Protein AF-A0A1I3GXE9-F1 (afdb_monomer_lite)

Foldseek 3Di:
DQVLLVVLLVCCVPFPLNVVQQVVLLVVLCVCVVVVNLVCQLVSLLSSLLSSLLQLLQVCLQAVVVVVVQVPDPPSVVVNLVSQLNNSLVVSVVVSVVSNVVSCVVVVPCVCVLVCVLQSVQLSNQSSPNSSVSNVVPHDHDDHRVPDDPDNVPDPDDPVSSVVSSVRSVVSSLVSLLVSLVVCLCCLQPVQAVVVVVCVVVVVDDPDPHPLSPDDPVCSVVRNVVSNVVSVVSVCSNVVVVVVVVVVVVVVVPPDPPDD

Structure (mmCIF, N/CA/C/O backbone):
data_AF-A0A1I3GXE9-F1
#
_entry.id   AF-A0A1I3GXE9-F1
#
loop_
_atom_site.group_PDB
_atom_site.id
_atom_site.type_symbol
_atom_site.label_atom_id
_atom_site.label_alt_id
_atom_site.label_comp_id
_atom_site.label_asym_id
_atom_site.label_entity_id
_atom_site.label_seq_id
_atom_site.pdbx_PDB_ins_code
_atom_site.Cartn_x
_atom_site.Cartn_y
_atom_site.Cartn_z
_atom_site.occupancy
_atom_site.B_iso_or_equiv
_atom_site.auth_seq_id
_atom_site.auth_comp_id
_atom_site.auth_asym_id
_atom_site.auth_atom_id
_atom_site.pdbx_PDB_model_num
ATOM 1 N N . MET A 1 1 ? 24.319 -6.691 -8.236 1.00 69.19 1 MET A N 1
ATOM 2 C CA . MET A 1 1 ? 23.029 -6.080 -7.822 1.00 69.19 1 MET A CA 1
ATOM 3 C C . MET A 1 1 ? 23.197 -4.599 -7.493 1.00 69.19 1 MET A C 1
ATOM 5 O O . MET A 1 1 ? 22.517 -3.789 -8.103 1.00 69.19 1 MET A O 1
ATOM 9 N N . THR A 1 2 ? 24.129 -4.227 -6.609 1.00 78.25 2 THR A N 1
ATOM 10 C CA . THR A 1 2 ? 24.399 -2.827 -6.206 1.00 78.25 2 THR A CA 1
ATOM 11 C C . THR A 1 2 ? 24.747 -1.897 -7.371 1.00 78.25 2 THR A C 1
ATOM 13 O O . THR A 1 2 ? 24.216 -0.795 -7.443 1.00 78.25 2 THR A O 1
ATOM 16 N N . ALA A 1 3 ? 25.562 -2.354 -8.327 1.00 85.44 3 ALA A N 1
ATOM 17 C CA . ALA A 1 3 ? 25.909 -1.570 -9.515 1.00 85.44 3 ALA A CA 1
ATOM 18 C C . ALA A 1 3 ? 24.686 -1.223 -10.390 1.00 85.44 3 ALA A C 1
ATOM 20 O O . ALA A 1 3 ? 24.558 -0.088 -10.846 1.00 85.44 3 ALA A O 1
ATOM 21 N N . VAL A 1 4 ? 23.762 -2.177 -10.571 1.00 84.62 4 VAL A N 1
ATOM 22 C CA . VAL A 1 4 ? 22.509 -1.962 -11.316 1.00 84.62 4 VAL A CA 1
ATOM 23 C C . VAL A 1 4 ? 21.614 -0.986 -10.558 1.00 84.62 4 VAL A C 1
ATOM 25 O O . VAL A 1 4 ? 21.165 -0.004 -11.136 1.00 84.62 4 VAL A O 1
ATOM 28 N N . ALA A 1 5 ? 21.425 -1.189 -9.252 1.00 85.12 5 ALA A N 1
ATOM 29 C CA . ALA A 1 5 ? 20.595 -0.303 -8.437 1.00 85.12 5 ALA A CA 1
ATOM 30 C C . ALA A 1 5 ? 21.117 1.146 -8.421 1.00 85.12 5 ALA A C 1
ATOM 32 O O . ALA A 1 5 ? 20.341 2.082 -8.579 1.00 85.12 5 ALA A O 1
ATOM 33 N N . ALA A 1 6 ? 22.434 1.345 -8.298 1.00 88.75 6 ALA A N 1
ATOM 34 C CA . ALA A 1 6 ? 23.046 2.674 -8.336 1.00 88.75 6 ALA A CA 1
ATOM 35 C C . ALA A 1 6 ? 22.877 3.360 -9.701 1.00 88.75 6 ALA A C 1
ATOM 37 O O . ALA A 1 6 ? 22.688 4.575 -9.777 1.00 88.75 6 ALA A O 1
ATOM 38 N N . ARG A 1 7 ? 22.944 2.592 -10.794 1.00 89.62 7 ARG A N 1
ATOM 39 C CA . ARG A 1 7 ? 22.673 3.105 -12.139 1.00 89.62 7 ARG A CA 1
ATOM 40 C C . ARG A 1 7 ? 21.209 3.508 -12.295 1.00 89.62 7 ARG A C 1
ATOM 42 O O . ARG A 1 7 ? 20.948 4.611 -12.767 1.00 89.62 7 ARG A O 1
ATOM 49 N N . GLU A 1 8 ? 20.281 2.646 -11.896 1.00 88.94 8 GLU A N 1
ATOM 50 C CA . GLU A 1 8 ? 18.848 2.938 -11.944 1.00 88.94 8 GLU A CA 1
ATOM 51 C C . GLU A 1 8 ? 18.529 4.191 -11.130 1.00 88.94 8 GLU A C 1
ATOM 53 O O . GLU A 1 8 ? 17.902 5.105 -11.649 1.00 88.94 8 GLU A O 1
ATOM 58 N N . LEU A 1 9 ? 19.059 4.318 -9.910 1.00 88.38 9 LEU A N 1
ATOM 59 C CA . LEU A 1 9 ? 18.841 5.497 -9.068 1.00 88.38 9 LEU A CA 1
ATOM 60 C C . LEU A 1 9 ? 19.287 6.802 -9.754 1.00 88.38 9 LEU A C 1
ATOM 62 O O . LEU A 1 9 ? 18.579 7.805 -9.707 1.00 88.38 9 LEU A O 1
ATOM 66 N N . ARG A 1 10 ? 20.434 6.779 -10.449 1.00 88.88 10 ARG A N 1
ATOM 67 C CA . ARG A 1 10 ? 20.894 7.913 -11.272 1.00 88.88 10 ARG A CA 1
ATOM 68 C C . ARG A 1 10 ? 20.020 8.162 -12.498 1.00 88.88 10 ARG A C 1
ATOM 70 O O . ARG A 1 10 ? 19.961 9.289 -12.971 1.00 88.88 10 ARG A O 1
ATOM 77 N N . THR A 1 11 ? 19.396 7.124 -13.041 1.00 86.25 11 THR A N 1
ATOM 78 C CA . THR A 1 11 ? 18.491 7.247 -14.191 1.00 86.25 11 THR A CA 1
ATOM 79 C C . THR A 1 11 ? 17.202 7.921 -13.745 1.00 86.25 11 THR A C 1
ATOM 81 O O . THR A 1 11 ? 16.797 8.912 -14.332 1.00 86.25 11 THR A O 1
ATOM 84 N N . TRP A 1 12 ? 16.631 7.484 -12.624 1.00 84.94 12 TRP A N 1
ATOM 85 C CA . TRP A 1 12 ? 15.445 8.091 -12.027 1.00 84.94 12 TRP A CA 1
ATOM 86 C C . TRP A 1 12 ? 15.616 9.564 -11.639 1.00 84.94 12 TRP A C 1
ATOM 88 O O . TRP A 1 12 ? 14.650 10.315 -11.709 1.00 84.94 12 TRP A O 1
ATOM 98 N N . SER A 1 13 ? 16.820 9.996 -11.249 1.00 82.44 13 SER A N 1
ATOM 99 C CA . SER A 1 13 ? 17.067 11.409 -10.934 1.00 82.44 13 SER A CA 1
ATOM 100 C C . SER A 1 13 ? 17.308 12.293 -12.160 1.00 82.44 13 SER A C 1
ATOM 102 O O . SER A 1 13 ? 17.190 13.512 -12.055 1.00 82.44 13 SER A O 1
ATOM 104 N N . ARG A 1 14 ? 17.679 11.708 -13.305 1.00 84.06 14 ARG A N 1
ATOM 105 C CA . ARG A 1 14 ? 18.046 12.446 -14.528 1.00 84.06 14 ARG A CA 1
ATOM 106 C C . ARG A 1 14 ? 16.987 12.362 -15.620 1.00 84.06 14 ARG A C 1
ATOM 108 O O . ARG A 1 14 ? 16.961 13.231 -16.485 1.00 84.06 14 ARG A O 1
ATOM 115 N N . ASP A 1 15 ? 16.149 11.335 -15.592 1.00 82.50 15 ASP A N 1
ATOM 116 C CA . ASP A 1 15 ? 15.070 11.138 -16.548 1.00 82.50 15 ASP A CA 1
ATOM 117 C C . ASP A 1 15 ? 13.810 11.886 -16.097 1.00 82.50 15 ASP A C 1
ATOM 119 O O . ASP A 1 15 ? 13.208 11.596 -15.058 1.00 82.50 15 ASP A O 1
ATOM 123 N N . LEU A 1 16 ? 13.405 12.852 -16.920 1.00 77.88 16 LEU A N 1
ATOM 124 C CA . LEU A 1 16 ? 12.245 13.702 -16.684 1.00 77.88 16 LEU A CA 1
ATOM 125 C C . LEU A 1 16 ? 10.940 12.894 -16.641 1.00 77.88 16 LEU A C 1
ATOM 127 O O . LEU A 1 16 ? 10.032 13.252 -15.893 1.00 77.88 16 LEU A O 1
ATOM 131 N N . MET A 1 17 ? 10.856 11.781 -17.381 1.00 77.06 17 MET A N 1
ATOM 132 C CA . MET A 1 17 ? 9.678 10.910 -17.372 1.00 77.06 17 MET A CA 1
ATOM 133 C C . MET A 1 17 ? 9.518 10.207 -16.018 1.00 77.06 17 MET A C 1
ATOM 135 O O . MET A 1 17 ? 8.426 10.137 -15.458 1.00 77.06 17 MET A O 1
ATOM 139 N N . ARG A 1 18 ? 10.624 9.740 -15.439 1.00 80.25 18 ARG A N 1
ATOM 140 C CA . ARG A 1 18 ? 10.610 9.052 -14.142 1.00 80.25 18 ARG A CA 1
ATOM 141 C C . ARG A 1 18 ? 10.326 10.004 -12.985 1.00 80.25 18 ARG A C 1
ATOM 143 O O . ARG A 1 18 ? 9.614 9.641 -12.050 1.00 80.25 18 ARG A O 1
ATOM 150 N N . LEU A 1 19 ? 10.798 11.245 -13.086 1.00 83.56 19 LEU A N 1
ATOM 151 C CA . LEU A 1 19 ? 10.407 12.316 -12.171 1.00 83.56 19 LEU A CA 1
ATOM 152 C C . LEU A 1 19 ? 8.913 12.652 -12.306 1.00 83.56 19 LEU A C 1
ATOM 154 O O . LEU A 1 19 ? 8.226 12.806 -11.294 1.00 83.56 19 LEU A O 1
ATOM 158 N N . HIS A 1 20 ? 8.387 12.688 -13.535 1.00 82.44 20 HIS A N 1
ATOM 159 C CA . HIS A 1 20 ? 6.962 12.899 -13.793 1.00 82.44 20 HIS A CA 1
ATOM 160 C C . HIS A 1 20 ? 6.086 11.844 -13.103 1.00 82.44 20 HIS A C 1
ATOM 162 O O . HIS A 1 20 ? 5.058 12.205 -12.536 1.00 82.44 20 HIS A O 1
ATOM 168 N N . TYR A 1 21 ? 6.505 10.575 -13.055 1.00 83.31 21 TYR A N 1
ATOM 169 C CA . TYR A 1 21 ? 5.762 9.515 -12.356 1.00 83.31 21 TYR A CA 1
ATOM 170 C C . TYR A 1 21 ? 5.563 9.812 -10.868 1.00 83.31 21 TYR A C 1
ATOM 172 O O . TYR A 1 21 ? 4.462 9.642 -10.342 1.00 83.31 21 TYR A O 1
ATOM 180 N N . LEU A 1 22 ? 6.603 10.320 -10.201 1.00 83.50 22 LEU A N 1
ATOM 181 C CA . LEU A 1 22 ? 6.541 10.690 -8.786 1.00 83.50 22 LEU A CA 1
ATOM 182 C C . LEU A 1 22 ? 5.653 11.920 -8.568 1.00 83.50 22 LEU A C 1
ATOM 184 O O . LEU A 1 22 ? 4.824 11.929 -7.658 1.00 83.50 22 LEU A O 1
ATOM 188 N N . CYS A 1 23 ? 5.779 12.940 -9.421 1.00 84.19 23 CYS A N 1
ATOM 189 C CA . CYS A 1 23 ? 4.921 14.124 -9.360 1.00 84.19 23 CYS A CA 1
ATOM 190 C C . CYS A 1 23 ? 3.448 13.771 -9.593 1.00 84.19 23 CYS A C 1
ATOM 192 O O . CYS A 1 23 ? 2.580 14.249 -8.867 1.00 84.19 23 CYS A O 1
ATOM 194 N N . TYR A 1 24 ? 3.159 12.905 -10.563 1.00 83.56 24 TYR A N 1
ATOM 195 C CA . TYR A 1 24 ? 1.800 12.477 -10.872 1.00 83.56 24 TYR A CA 1
ATOM 196 C C . TYR A 1 24 ? 1.190 11.678 -9.713 1.00 83.56 24 TYR A C 1
ATOM 198 O O . TYR A 1 24 ? 0.067 11.959 -9.297 1.00 83.56 24 TYR A O 1
ATOM 206 N N . ALA A 1 25 ? 1.951 10.757 -9.110 1.00 83.81 25 ALA A N 1
ATOM 207 C CA . ALA A 1 25 ? 1.514 10.037 -7.915 1.00 83.81 25 ALA A CA 1
ATOM 208 C C . ALA A 1 25 ? 1.203 10.990 -6.742 1.00 83.81 25 ALA A C 1
ATOM 210 O O . ALA A 1 25 ? 0.193 10.808 -6.059 1.00 83.81 25 ALA A O 1
ATOM 211 N N . LEU A 1 26 ? 2.010 12.041 -6.540 1.00 85.50 26 LEU A N 1
ATOM 212 C CA . LEU A 1 26 ? 1.737 13.078 -5.535 1.00 85.50 26 LEU A CA 1
ATOM 213 C C . LEU A 1 26 ? 0.457 13.867 -5.835 1.00 85.50 26 LEU A C 1
ATOM 215 O O . LEU A 1 26 ? -0.328 14.109 -4.924 1.00 85.50 26 LEU A O 1
ATOM 219 N N . VAL A 1 27 ? 0.205 14.245 -7.091 1.00 85.62 27 VAL A N 1
ATOM 220 C CA . VAL A 1 27 ? -1.022 14.972 -7.463 1.00 85.62 27 VAL A CA 1
ATOM 221 C C . VAL A 1 27 ? -2.266 14.147 -7.134 1.00 85.62 27 VAL A C 1
ATOM 223 O O . VAL A 1 27 ? -3.199 14.665 -6.523 1.00 85.62 27 VAL A O 1
ATOM 226 N N . PHE A 1 28 ? -2.265 12.848 -7.449 1.00 81.25 28 PHE A N 1
ATOM 227 C CA . PHE A 1 28 ? -3.388 11.962 -7.122 1.00 81.25 28 PHE A CA 1
ATOM 228 C C . PHE A 1 28 ? -3.597 11.788 -5.617 1.00 81.25 28 PHE A C 1
ATOM 230 O O . PHE A 1 28 ? -4.732 11.661 -5.162 1.00 81.25 28 PHE A O 1
ATOM 237 N N . CYS A 1 29 ? -2.521 11.849 -4.836 1.00 82.12 29 CYS A N 1
ATOM 238 C CA . CYS A 1 29 ? -2.585 11.861 -3.379 1.00 82.12 29 CYS A CA 1
ATOM 239 C C . CYS A 1 29 ? -3.234 13.132 -2.809 1.00 82.12 29 CYS A C 1
ATOM 241 O O . CYS A 1 29 ? -3.819 13.083 -1.730 1.00 82.12 29 CYS A O 1
ATOM 243 N N . LEU A 1 30 ? -3.157 14.259 -3.522 1.00 79.12 30 LEU A N 1
ATOM 244 C CA . LEU A 1 30 ? -3.733 15.540 -3.102 1.00 79.12 30 LEU A CA 1
ATOM 245 C C . LEU A 1 30 ? -5.192 15.732 -3.551 1.00 79.12 30 LEU A C 1
ATOM 247 O O . LEU A 1 30 ? -5.886 16.581 -2.993 1.00 79.12 30 LEU A O 1
ATOM 251 N N . LEU A 1 31 ? -5.693 14.935 -4.505 1.00 79.06 31 LEU A N 1
ATOM 252 C CA . LEU A 1 31 ? -7.082 15.022 -4.984 1.00 79.06 31 LEU A CA 1
ATOM 253 C C . LEU A 1 31 ? -8.133 14.904 -3.862 1.00 79.06 31 LEU A C 1
ATOM 255 O O . LEU A 1 31 ? -9.047 15.730 -3.844 1.00 79.06 31 LEU A O 1
ATOM 259 N N . PRO A 1 32 ? -8.023 13.970 -2.893 1.00 70.50 32 PRO A N 1
ATOM 260 C CA . PRO A 1 32 ? -8.965 13.899 -1.775 1.00 70.50 32 PRO A CA 1
ATOM 261 C C . PRO A 1 32 ? -8.993 15.168 -0.910 1.00 70.50 32 PRO A C 1
ATOM 263 O O . PRO A 1 32 ? -10.029 15.508 -0.340 1.00 70.50 32 PRO A O 1
ATOM 266 N N . LEU A 1 33 ? -7.873 15.897 -0.838 1.00 70.88 33 LEU A N 1
ATOM 267 C CA . LEU A 1 33 ? -7.789 17.169 -0.123 1.00 70.88 33 LEU A CA 1
ATOM 268 C C . LEU A 1 33 ? -8.547 18.273 -0.873 1.00 70.88 33 LEU A C 1
ATOM 270 O O . LEU A 1 33 ? -9.250 19.066 -0.253 1.00 70.88 33 LEU A O 1
ATOM 274 N N . ALA A 1 34 ? -8.459 18.279 -2.207 1.00 76.62 34 ALA A N 1
ATOM 275 C CA . ALA A 1 34 ? -9.148 19.246 -3.062 1.00 76.62 34 ALA A CA 1
ATOM 276 C C . ALA A 1 34 ? -10.681 19.123 -2.993 1.00 76.62 34 ALA A C 1
ATOM 278 O O . ALA A 1 34 ? -11.381 20.125 -3.106 1.00 76.62 34 ALA A O 1
ATOM 279 N N . ILE A 1 35 ? -11.201 17.913 -2.762 1.00 74.75 35 ILE A N 1
ATOM 280 C CA . ILE A 1 35 ? -12.641 17.656 -2.581 1.00 74.75 35 ILE A CA 1
ATOM 281 C C . ILE A 1 35 ? -13.096 17.752 -1.115 1.00 74.75 35 ILE A C 1
ATOM 283 O O . ILE A 1 35 ? -14.238 17.418 -0.808 1.00 74.75 35 ILE A O 1
ATOM 287 N N . GLY A 1 36 ? -12.216 18.176 -0.199 1.00 69.88 36 GLY A N 1
ATOM 288 C CA . GLY A 1 36 ? -12.546 18.335 1.217 1.00 69.88 36 GLY A CA 1
ATOM 289 C C . GLY A 1 36 ? -12.882 17.021 1.925 1.00 69.88 36 GLY A C 1
ATOM 290 O O . GLY A 1 36 ? -13.723 17.016 2.820 1.00 69.88 36 GLY A O 1
ATOM 291 N N . ALA A 1 37 ? -12.254 15.907 1.534 1.00 71.62 37 ALA A N 1
ATOM 292 C CA . ALA A 1 37 ? -12.503 14.582 2.099 1.00 71.62 37 ALA A CA 1
ATOM 293 C C . ALA A 1 37 ? -11.370 14.156 3.058 1.00 71.62 37 ALA A C 1
ATOM 295 O O . ALA A 1 37 ? -10.508 13.347 2.690 1.00 71.62 37 ALA A O 1
ATOM 296 N N . PRO A 1 38 ? -11.353 14.654 4.314 1.00 69.38 38 PRO A N 1
ATOM 297 C CA . PRO A 1 38 ? -10.224 14.458 5.215 1.00 69.38 38 PRO A CA 1
ATOM 298 C C . PRO A 1 38 ? -10.037 13.003 5.677 1.00 69.38 38 PRO A C 1
ATOM 300 O O . PRO A 1 38 ? -8.967 12.618 6.143 1.00 69.38 38 PRO A O 1
ATOM 303 N N . VAL A 1 39 ? -11.066 12.168 5.508 1.00 70.88 39 VAL A N 1
ATOM 304 C CA . VAL A 1 39 ? -11.033 10.723 5.781 1.00 70.88 39 VAL A CA 1
ATOM 305 C C . VAL A 1 39 ? -9.908 10.003 5.027 1.00 70.88 39 VAL A C 1
ATOM 307 O O . VAL A 1 39 ? -9.406 8.988 5.505 1.00 70.88 39 VAL A O 1
ATOM 310 N N . PHE A 1 40 ? -9.475 10.520 3.875 1.00 74.31 40 PHE A N 1
ATOM 311 C CA . PHE A 1 40 ? -8.454 9.869 3.056 1.00 74.31 40 PHE A CA 1
ATOM 312 C C . PHE A 1 40 ? -7.010 10.212 3.445 1.00 74.31 40 PHE A C 1
ATOM 314 O O . PHE A 1 40 ? -6.099 9.512 3.003 1.00 74.31 40 PHE A O 1
ATOM 321 N N . LEU A 1 41 ? -6.773 11.228 4.288 1.00 80.00 41 LEU A N 1
ATOM 322 C CA . LEU A 1 41 ? -5.412 11.687 4.610 1.00 80.00 41 LEU A CA 1
ATOM 323 C C . LEU A 1 41 ? -4.510 10.574 5.166 1.00 80.00 41 LEU A C 1
ATOM 325 O O . LEU A 1 41 ? -3.398 10.430 4.656 1.00 80.00 41 LEU A O 1
ATOM 329 N N . PRO A 1 42 ? -4.935 9.737 6.133 1.00 81.94 42 PRO A N 1
ATOM 330 C CA . PRO A 1 42 ? -4.067 8.686 6.672 1.00 81.94 42 PRO A CA 1
ATOM 331 C C . PRO A 1 42 ? -3.634 7.653 5.620 1.00 81.94 42 PRO A C 1
ATOM 333 O O . PRO A 1 42 ? -2.601 7.003 5.762 1.00 81.94 42 PRO A O 1
ATOM 336 N N . TRP A 1 43 ? -4.404 7.524 4.537 1.00 84.50 43 TRP A N 1
ATOM 337 C CA . TRP A 1 43 ? -4.195 6.549 3.468 1.00 84.50 43 TRP A CA 1
ATOM 338 C C . TRP A 1 43 ? -3.302 7.067 2.334 1.00 84.50 43 TRP A C 1
ATOM 340 O O . TRP A 1 43 ? -2.978 6.315 1.415 1.00 84.50 43 TRP A O 1
ATOM 350 N N . THR A 1 44 ? -2.860 8.326 2.412 1.00 89.44 44 THR A N 1
ATOM 351 C CA . THR A 1 44 ? -2.071 9.010 1.374 1.00 89.44 44 THR A CA 1
ATOM 352 C C . THR A 1 44 ? -0.829 8.221 0.964 1.00 89.44 44 THR A C 1
ATOM 354 O O . THR A 1 44 ? -0.566 8.060 -0.224 1.00 89.44 44 THR A O 1
ATOM 357 N N . GLY A 1 45 ? -0.081 7.666 1.922 1.00 89.81 45 GLY A N 1
ATOM 358 C CA . GLY A 1 45 ? 1.105 6.873 1.595 1.00 89.81 45 GLY A CA 1
ATOM 359 C C . GLY A 1 45 ? 0.785 5.578 0.837 1.00 89.81 45 GLY A C 1
ATOM 360 O O . GLY A 1 45 ? 1.500 5.232 -0.100 1.00 89.81 45 GLY A O 1
ATOM 361 N N . LEU A 1 46 ? -0.321 4.894 1.163 1.00 91.69 46 LEU A N 1
ATOM 362 C CA . LEU A 1 46 ? -0.744 3.696 0.424 1.00 91.69 46 LEU A CA 1
ATOM 363 C C . LEU A 1 46 ? -1.114 4.040 -1.021 1.00 91.69 46 LEU A C 1
ATOM 365 O O . LEU A 1 46 ? -0.702 3.346 -1.950 1.00 91.69 46 LEU A O 1
ATOM 369 N N . VAL A 1 47 ? -1.865 5.130 -1.198 1.00 90.88 47 VAL A N 1
ATOM 370 C CA . VAL A 1 47 ? -2.270 5.647 -2.512 1.00 90.88 47 VAL A CA 1
ATOM 371 C C . VAL A 1 47 ? -1.038 6.029 -3.332 1.00 90.88 47 VAL A C 1
ATOM 373 O O . VAL A 1 47 ? -0.951 5.659 -4.501 1.00 90.88 47 VAL A O 1
ATOM 376 N N . PHE A 1 48 ? -0.051 6.680 -2.712 1.00 94.00 48 PHE A N 1
ATOM 377 C CA . PHE A 1 48 ? 1.209 7.035 -3.359 1.00 94.00 48 PHE A CA 1
ATOM 378 C C . PHE A 1 48 ? 1.968 5.800 -3.865 1.00 94.00 48 PHE A C 1
ATOM 380 O O . PHE A 1 48 ? 2.381 5.764 -5.027 1.00 94.00 48 PHE A O 1
ATOM 387 N N . ALA A 1 49 ? 2.124 4.769 -3.026 1.00 94.81 49 ALA A N 1
ATOM 388 C CA . ALA A 1 49 ? 2.805 3.530 -3.405 1.00 94.81 49 ALA A CA 1
ATOM 389 C C . ALA A 1 49 ? 2.085 2.804 -4.557 1.00 94.81 49 ALA A C 1
ATOM 391 O O . ALA A 1 49 ? 2.731 2.360 -5.508 1.00 94.81 49 ALA A O 1
ATOM 392 N N . LEU A 1 50 ? 0.750 2.731 -4.494 1.00 93.38 50 LEU A N 1
ATOM 393 C CA . LEU A 1 50 ? -0.104 2.141 -5.530 1.00 93.38 50 LEU A CA 1
ATOM 394 C C . LEU A 1 50 ? 0.035 2.858 -6.873 1.00 93.38 50 LEU A C 1
ATOM 396 O O . LEU A 1 50 ? 0.273 2.212 -7.893 1.00 93.38 50 LEU A O 1
ATOM 400 N N . TRP A 1 51 ? -0.082 4.185 -6.876 1.00 92.56 51 TRP A N 1
ATOM 401 C CA . TRP A 1 51 ? 0.017 4.975 -8.102 1.00 92.56 51 TRP A CA 1
ATOM 402 C C . TRP A 1 51 ? 1.419 4.963 -8.694 1.00 92.56 51 TRP A C 1
ATOM 404 O O . TRP A 1 51 ? 1.568 4.821 -9.906 1.00 92.56 51 TRP A O 1
ATOM 414 N N . THR A 1 52 ? 2.452 5.044 -7.853 1.00 93.75 52 THR A N 1
ATOM 415 C CA . THR A 1 52 ? 3.840 4.957 -8.321 1.00 93.75 52 THR A CA 1
ATOM 416 C C . THR A 1 52 ? 4.100 3.604 -8.981 1.00 93.75 52 THR A C 1
ATOM 418 O O . THR A 1 52 ? 4.711 3.554 -10.049 1.00 93.75 52 THR A O 1
ATOM 421 N N . ALA A 1 53 ? 3.587 2.506 -8.411 1.00 93.94 53 ALA A N 1
ATOM 422 C CA . ALA A 1 53 ? 3.661 1.187 -9.036 1.00 93.94 53 ALA A CA 1
ATOM 423 C C . ALA A 1 53 ? 2.920 1.170 -10.381 1.00 93.94 53 ALA A C 1
ATOM 425 O O . ALA A 1 53 ? 3.499 0.813 -11.400 1.00 93.94 53 ALA A O 1
ATOM 426 N N . ALA A 1 54 ? 1.668 1.626 -10.408 1.00 91.81 54 ALA A N 1
ATOM 427 C CA . ALA A 1 54 ? 0.839 1.616 -11.608 1.00 91.81 54 ALA A CA 1
ATOM 428 C C . ALA A 1 54 ? 1.470 2.379 -12.784 1.00 91.81 54 ALA A C 1
ATOM 430 O O . ALA A 1 54 ? 1.455 1.904 -13.915 1.00 91.81 54 ALA A O 1
ATOM 431 N N . ILE A 1 55 ? 2.064 3.542 -12.523 1.00 89.12 55 ILE A N 1
ATOM 432 C CA . ILE A 1 55 ? 2.634 4.392 -13.574 1.00 89.12 55 ILE A CA 1
ATOM 433 C C . ILE A 1 55 ? 4.011 3.886 -14.030 1.00 89.12 55 ILE A C 1
ATOM 435 O O . ILE A 1 55 ? 4.343 3.985 -15.206 1.00 89.12 55 ILE A O 1
ATOM 439 N N . SER A 1 56 ? 4.780 3.254 -13.139 1.00 89.25 56 SER A N 1
ATOM 440 C CA . SER A 1 56 ? 6.058 2.601 -13.476 1.00 89.25 56 SER A CA 1
ATOM 441 C C . SER A 1 56 ? 5.893 1.171 -14.018 1.00 89.25 56 SER A C 1
ATOM 443 O O . SER A 1 56 ? 6.832 0.375 -14.022 1.00 89.25 56 SER A O 1
ATOM 445 N N . ALA A 1 57 ? 4.705 0.817 -14.512 1.00 89.25 57 ALA A N 1
ATOM 446 C CA . ALA A 1 57 ? 4.379 -0.524 -14.991 1.00 89.25 57 ALA A CA 1
ATOM 447 C C . ALA A 1 57 ? 5.199 -1.003 -16.202 1.00 89.25 57 ALA A C 1
ATOM 449 O O . ALA A 1 57 ? 5.162 -2.194 -16.515 1.00 89.25 57 ALA A O 1
ATOM 450 N N . ASN A 1 58 ? 5.912 -0.102 -16.887 1.00 89.25 58 ASN A N 1
ATOM 451 C CA . ASN A 1 58 ? 6.589 -0.366 -18.156 1.00 89.25 58 ASN A CA 1
ATOM 452 C C . ASN A 1 58 ? 8.119 -0.151 -18.112 1.00 89.25 58 ASN A C 1
ATOM 454 O O . ASN A 1 58 ? 8.734 0.174 -19.123 1.00 89.25 58 ASN A O 1
ATOM 458 N N . LEU A 1 59 ? 8.755 -0.386 -16.956 1.00 87.44 59 LEU A N 1
ATOM 459 C CA . LEU A 1 59 ? 10.199 -0.172 -16.742 1.00 87.44 59 LEU A CA 1
ATOM 460 C C . LEU A 1 59 ? 11.124 -0.790 -17.807 1.00 87.44 59 LEU A C 1
ATOM 462 O O . LEU A 1 59 ? 12.171 -0.222 -18.100 1.00 87.44 59 LEU A O 1
ATOM 466 N N . TYR A 1 60 ? 10.784 -1.957 -18.362 1.00 88.19 60 TYR A N 1
ATOM 467 C CA . TYR A 1 60 ? 11.567 -2.594 -19.430 1.00 88.19 60 TYR A CA 1
ATOM 468 C C . TYR A 1 60 ? 11.214 -2.104 -20.837 1.00 88.19 60 TYR A C 1
ATOM 470 O O . TYR A 1 60 ? 12.078 -2.132 -21.708 1.00 88.19 60 TYR A O 1
ATOM 478 N N . GLY A 1 61 ? 9.984 -1.636 -21.063 1.00 84.38 61 GLY A N 1
ATOM 479 C CA . GLY A 1 61 ? 9.577 -1.056 -22.346 1.00 84.38 61 GLY A CA 1
ATOM 480 C C . GLY A 1 61 ? 10.191 0.323 -22.602 1.00 84.38 61 GLY A C 1
ATOM 481 O O . GLY A 1 61 ? 10.341 0.722 -23.754 1.00 84.38 61 GLY A O 1
ATOM 482 N N . GLU A 1 62 ? 10.592 1.027 -21.539 1.00 81.75 62 GLU A N 1
ATOM 483 C CA . GLU A 1 62 ? 11.359 2.279 -21.615 1.00 81.75 62 GLU A CA 1
ATOM 484 C C . GLU A 1 62 ? 12.822 2.073 -22.020 1.00 81.75 62 GLU A C 1
ATOM 486 O O . GLU A 1 62 ? 13.398 2.954 -22.649 1.00 81.75 62 GLU A O 1
ATOM 491 N N . ASP A 1 63 ? 13.405 0.920 -21.679 1.00 80.88 63 ASP A N 1
ATOM 492 C CA . ASP A 1 63 ? 14.841 0.637 -21.791 1.00 80.88 63 ASP A CA 1
ATOM 493 C C . ASP A 1 63 ? 15.109 -0.556 -22.733 1.00 80.88 63 ASP A C 1
ATOM 495 O O . ASP A 1 63 ? 15.847 -1.492 -22.399 1.00 80.88 63 ASP A O 1
ATOM 499 N N . GLY A 1 64 ? 14.503 -0.546 -23.924 1.00 80.00 64 GLY A N 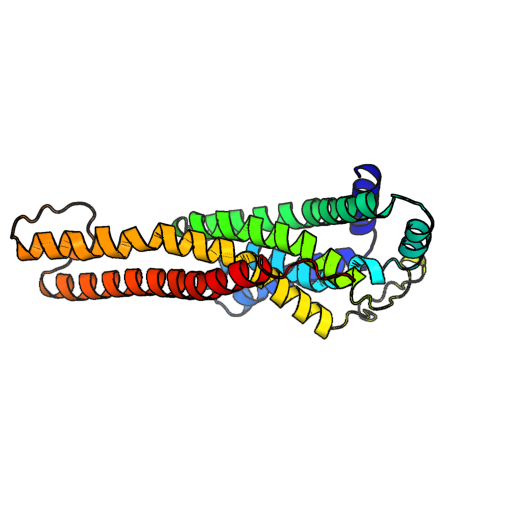1
ATOM 500 C CA . GLY A 1 64 ? 14.551 -1.673 -24.863 1.00 80.00 64 GLY A CA 1
ATOM 501 C C . GLY A 1 64 ? 15.974 -2.071 -25.276 1.00 80.00 64 GLY A C 1
ATOM 502 O O . GLY A 1 64 ? 16.318 -3.254 -25.278 1.00 80.00 64 GLY A O 1
ATOM 503 N N . THR A 1 65 ? 16.843 -1.093 -25.553 1.00 81.31 65 THR A N 1
ATOM 504 C CA . THR A 1 65 ? 18.244 -1.348 -25.940 1.00 81.31 65 THR A CA 1
ATOM 505 C C . THR A 1 65 ? 19.051 -2.019 -24.819 1.00 81.31 65 THR A C 1
ATOM 507 O O . THR A 1 65 ? 19.877 -2.901 -25.064 1.00 81.31 65 THR A O 1
ATOM 510 N N . GLU A 1 66 ? 18.795 -1.653 -23.562 1.00 83.69 66 GLU A N 1
ATOM 511 C CA . GLU A 1 66 ? 19.457 -2.270 -22.411 1.00 83.69 66 GLU A CA 1
ATOM 512 C C . GLU A 1 66 ? 18.960 -3.699 -22.160 1.00 83.69 66 GLU A C 1
ATOM 514 O O . GLU A 1 66 ? 19.749 -4.568 -21.777 1.00 83.69 66 GLU A O 1
ATOM 519 N N . LEU A 1 67 ? 17.669 -3.954 -22.387 1.00 85.00 67 LEU A N 1
ATOM 520 C CA . LEU A 1 67 ? 17.089 -5.288 -22.274 1.00 85.00 67 LEU A CA 1
ATOM 521 C C . LEU A 1 67 ? 17.768 -6.271 -23.240 1.00 85.00 67 LEU A C 1
ATOM 523 O O . LEU A 1 67 ? 18.192 -7.345 -22.809 1.00 85.00 67 LEU A O 1
ATOM 527 N N . TRP A 1 68 ? 17.957 -5.878 -24.505 1.00 84.94 68 TRP A N 1
ATOM 528 C CA . TRP A 1 68 ? 18.670 -6.693 -25.497 1.00 84.94 68 TRP A CA 1
ATOM 529 C C . TRP A 1 68 ? 20.091 -7.041 -25.050 1.00 84.94 68 TRP A C 1
ATOM 531 O O . TRP A 1 68 ? 20.483 -8.207 -25.092 1.00 84.94 68 TRP A O 1
ATOM 541 N N . GLY A 1 69 ? 20.844 -6.057 -24.550 1.00 84.00 69 GLY A N 1
ATOM 542 C CA . GLY A 1 69 ? 22.201 -6.285 -24.046 1.00 84.00 69 GLY A CA 1
ATOM 543 C C . GLY A 1 69 ? 22.253 -7.287 -22.888 1.00 84.00 69 GLY A C 1
ATOM 544 O O . GLY A 1 69 ? 23.171 -8.099 -22.812 1.00 84.00 69 GLY A O 1
ATOM 545 N N . LYS A 1 70 ? 21.247 -7.287 -22.007 1.00 84.69 70 LYS A N 1
ATOM 546 C CA . LYS A 1 70 ? 21.171 -8.219 -20.869 1.00 84.69 70 LYS A CA 1
ATOM 547 C C . LYS A 1 70 ? 20.753 -9.629 -21.266 1.00 84.69 70 LYS A C 1
ATOM 549 O O . LYS A 1 70 ? 21.200 -10.574 -20.623 1.00 84.69 70 LYS A O 1
ATOM 554 N N . MET A 1 71 ? 19.932 -9.784 -22.305 1.00 84.69 71 MET A N 1
ATOM 555 C CA . MET A 1 71 ? 19.567 -11.104 -22.836 1.00 84.69 71 MET A CA 1
ATOM 556 C C . MET A 1 71 ? 20.777 -11.843 -23.420 1.00 84.69 71 MET A C 1
ATOM 558 O O . MET A 1 71 ? 20.837 -13.066 -23.348 1.00 84.69 71 MET A O 1
ATOM 562 N N . MET A 1 72 ? 21.763 -11.103 -23.935 1.00 90.25 72 MET A N 1
ATOM 563 C CA . MET A 1 72 ? 22.990 -11.670 -24.503 1.00 90.25 72 MET A CA 1
ATOM 564 C C . MET A 1 72 ? 24.029 -12.084 -23.450 1.00 90.25 72 MET A C 1
ATOM 566 O O . MET A 1 72 ? 25.015 -12.730 -23.796 1.00 90.25 72 MET A O 1
ATOM 570 N N . ILE A 1 73 ? 23.836 -11.730 -22.172 1.00 90.56 73 ILE A N 1
ATOM 571 C CA . ILE A 1 73 ? 24.778 -12.040 -21.088 1.00 90.56 73 ILE A CA 1
ATOM 572 C C . ILE A 1 73 ? 24.186 -13.143 -20.196 1.00 90.56 73 ILE A C 1
ATOM 574 O O . ILE A 1 73 ? 23.257 -12.882 -19.419 1.00 90.56 73 ILE A O 1
ATOM 578 N N . PRO A 1 74 ? 24.738 -14.371 -20.228 1.00 88.31 74 PRO A N 1
ATOM 579 C CA . PRO A 1 74 ? 24.287 -15.456 -19.366 1.00 88.31 74 PRO A CA 1
ATOM 580 C C . PRO A 1 74 ? 24.330 -15.065 -17.882 1.00 88.31 74 PRO A C 1
ATOM 582 O O . PRO A 1 74 ? 25.313 -14.516 -17.389 1.00 88.31 74 PRO A O 1
ATOM 585 N N . GLY A 1 75 ? 23.247 -15.338 -17.151 1.00 85.31 75 GLY A N 1
ATOM 586 C CA . GLY A 1 75 ? 23.158 -15.077 -15.708 1.00 85.31 75 GLY A CA 1
ATOM 587 C C . GLY A 1 75 ? 22.892 -13.618 -15.301 1.00 85.31 75 GLY A C 1
ATOM 588 O O . GLY A 1 75 ? 22.649 -13.359 -14.119 1.00 85.31 75 GLY A O 1
ATOM 589 N N . ALA A 1 76 ? 22.851 -12.662 -16.238 1.00 88.00 76 ALA A N 1
ATOM 590 C CA . ALA A 1 76 ? 22.608 -11.250 -15.918 1.00 88.00 76 ALA A CA 1
ATOM 591 C C . ALA A 1 76 ? 21.173 -10.964 -15.431 1.00 88.00 76 ALA A C 1
ATOM 593 O O . ALA A 1 76 ? 20.966 -10.064 -14.612 1.00 88.00 76 ALA A O 1
ATOM 594 N N . ALA A 1 77 ? 20.191 -11.761 -15.866 1.00 87.50 77 ALA A N 1
ATOM 595 C CA . ALA A 1 77 ? 18.765 -11.532 -15.610 1.00 87.50 77 ALA A CA 1
ATOM 596 C C . ALA A 1 77 ? 18.423 -11.379 -14.117 1.00 87.50 77 ALA A C 1
ATOM 598 O O . ALA A 1 77 ? 17.750 -10.431 -13.715 1.00 87.50 77 ALA A O 1
ATOM 599 N N . ARG A 1 78 ? 18.933 -12.269 -13.253 1.00 88.94 78 ARG A N 1
ATOM 600 C CA . ARG A 1 78 ? 18.630 -12.218 -11.811 1.00 88.94 78 ARG A CA 1
ATOM 601 C C . ARG A 1 78 ? 19.178 -10.951 -11.159 1.00 88.94 78 ARG A C 1
ATOM 603 O O . ARG A 1 78 ? 18.528 -10.364 -10.293 1.00 88.94 78 ARG A O 1
ATOM 610 N N . HIS A 1 79 ? 20.391 -10.555 -11.533 1.00 89.75 79 HIS A N 1
ATOM 611 C CA . HIS A 1 79 ? 21.026 -9.365 -10.978 1.00 89.75 79 HIS A CA 1
ATOM 612 C C . HIS A 1 79 ? 20.361 -8.081 -11.452 1.00 89.75 79 HIS A C 1
ATOM 614 O O . HIS A 1 79 ? 20.334 -7.117 -10.685 1.00 89.75 79 HIS A O 1
ATOM 620 N N . ASP A 1 80 ? 19.813 -8.096 -12.663 1.00 90.44 80 ASP A N 1
ATOM 621 C CA . ASP A 1 80 ? 19.055 -6.987 -13.203 1.00 90.44 80 ASP A CA 1
ATOM 622 C C . ASP A 1 80 ? 17.702 -6.809 -12.509 1.00 90.44 80 ASP A C 1
ATOM 624 O O . ASP A 1 80 ? 17.443 -5.758 -11.925 1.00 90.44 80 ASP A O 1
ATOM 628 N N . ILE A 1 81 ? 16.896 -7.876 -12.461 1.00 92.00 81 ILE A N 1
ATOM 629 C CA . ILE A 1 81 ? 15.581 -7.884 -11.804 1.00 92.00 81 ILE A CA 1
ATOM 630 C C . ILE A 1 81 ? 15.707 -7.377 -10.365 1.00 92.00 81 ILE A C 1
ATOM 632 O O . ILE A 1 81 ? 15.010 -6.451 -9.956 1.00 92.00 81 ILE A O 1
ATOM 636 N N . ARG A 1 82 ? 16.646 -7.939 -9.590 1.00 93.50 82 ARG A N 1
ATOM 637 C CA . ARG A 1 82 ? 16.866 -7.524 -8.196 1.00 93.50 82 ARG A CA 1
ATOM 638 C C . ARG A 1 82 ? 17.397 -6.096 -8.082 1.00 93.50 82 ARG A C 1
ATOM 640 O O . ARG A 1 82 ? 17.073 -5.416 -7.114 1.00 93.50 82 ARG A O 1
ATOM 647 N N . GLY A 1 83 ? 18.193 -5.640 -9.048 1.00 91.69 83 GLY A N 1
ATOM 648 C CA . GLY A 1 83 ? 18.682 -4.264 -9.105 1.00 91.69 83 GLY A CA 1
ATOM 649 C C . GLY A 1 83 ? 17.553 -3.254 -9.313 1.00 91.69 83 GLY A C 1
ATOM 650 O O . GLY A 1 83 ? 17.482 -2.277 -8.571 1.00 91.69 83 GLY A O 1
ATOM 651 N N . ARG A 1 84 ? 16.641 -3.523 -10.256 1.00 92.31 84 ARG A N 1
ATOM 652 C CA . ARG A 1 84 ? 15.470 -2.675 -10.539 1.00 92.31 84 ARG A CA 1
ATOM 653 C C . ARG A 1 84 ? 14.457 -2.682 -9.400 1.00 92.31 84 ARG A C 1
ATOM 655 O O . ARG A 1 84 ? 14.006 -1.618 -8.995 1.00 92.31 84 ARG A O 1
ATOM 662 N N . GLN A 1 85 ? 14.185 -3.850 -8.813 1.00 94.94 85 GLN A N 1
ATOM 663 C CA . GLN A 1 85 ? 13.353 -3.965 -7.608 1.00 94.94 85 GLN A CA 1
ATOM 664 C C . GLN A 1 85 ? 13.906 -3.122 -6.455 1.00 94.94 85 GLN A C 1
ATOM 666 O O . GLN A 1 85 ? 13.167 -2.374 -5.819 1.00 94.94 85 GLN A O 1
ATOM 671 N N . LEU A 1 86 ? 15.217 -3.216 -6.201 1.00 94.38 86 LEU A N 1
ATOM 672 C CA . LEU A 1 86 ? 15.867 -2.447 -5.145 1.00 94.38 86 LEU A CA 1
ATOM 673 C C . LEU A 1 86 ? 15.829 -0.943 -5.436 1.00 94.38 86 LEU A C 1
ATOM 675 O O . LEU A 1 86 ? 15.519 -0.168 -4.539 1.00 94.38 86 LEU A O 1
ATOM 679 N N . ALA A 1 87 ? 16.116 -0.524 -6.670 1.00 93.31 87 ALA A N 1
ATOM 680 C CA . ALA A 1 87 ? 16.066 0.886 -7.048 1.00 93.31 87 ALA A CA 1
ATOM 681 C C . ALA A 1 87 ? 14.656 1.469 -6.900 1.00 93.31 87 ALA A C 1
ATOM 683 O O . ALA A 1 87 ? 14.492 2.524 -6.294 1.00 93.31 87 ALA A O 1
ATOM 684 N N . TRP A 1 88 ? 13.637 0.748 -7.374 1.00 94.19 88 TRP A N 1
ATOM 685 C CA . TRP A 1 88 ? 12.240 1.150 -7.231 1.00 94.19 88 TRP A CA 1
ATOM 686 C C . TRP A 1 88 ? 11.842 1.307 -5.758 1.00 94.19 88 TRP A C 1
ATOM 688 O O . TRP A 1 88 ? 11.224 2.307 -5.389 1.00 94.19 88 TRP A O 1
ATOM 698 N N . LEU A 1 89 ? 12.258 0.371 -4.893 1.00 95.00 89 LEU A N 1
ATOM 699 C CA . LEU A 1 89 ? 12.029 0.456 -3.448 1.00 95.00 89 LEU A CA 1
ATOM 700 C C . LEU A 1 89 ? 12.749 1.649 -2.817 1.00 95.00 89 LEU A C 1
ATOM 702 O O . LEU A 1 89 ? 12.140 2.371 -2.037 1.00 95.00 89 LEU A O 1
ATOM 706 N N . LEU A 1 90 ? 14.018 1.884 -3.156 1.00 94.56 90 LEU A N 1
ATOM 707 C CA . LEU A 1 90 ? 14.793 3.003 -2.607 1.00 94.56 90 LEU A CA 1
ATOM 708 C C . LEU A 1 90 ? 14.202 4.368 -2.971 1.00 94.56 90 LEU A C 1
ATOM 710 O O . LEU A 1 90 ? 14.378 5.322 -2.222 1.00 94.56 90 LEU A O 1
ATOM 714 N N . ILE A 1 91 ? 13.497 4.460 -4.096 1.00 92.62 91 ILE A N 1
ATOM 715 C CA . ILE A 1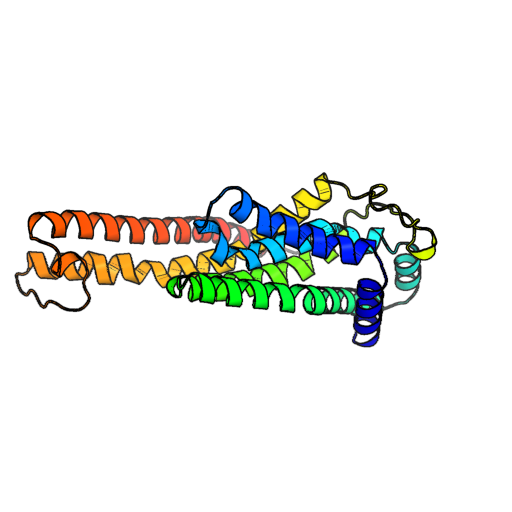 91 ? 12.864 5.698 -4.559 1.00 92.62 91 ILE A CA 1
ATOM 716 C C . ILE A 1 91 ? 11.468 5.853 -3.968 1.00 92.62 91 ILE A C 1
ATOM 718 O O . ILE A 1 91 ? 11.102 6.936 -3.523 1.00 92.62 91 ILE A O 1
ATOM 722 N N . THR A 1 92 ? 10.690 4.773 -3.948 1.00 94.25 92 THR A N 1
ATOM 723 C CA . THR A 1 92 ? 9.264 4.826 -3.602 1.00 94.25 92 THR A CA 1
ATOM 724 C C . THR A 1 92 ? 9.028 4.687 -2.101 1.00 94.25 92 THR A C 1
ATOM 726 O O . THR A 1 92 ? 8.115 5.310 -1.559 1.00 94.25 92 THR A O 1
ATOM 729 N N . ALA A 1 93 ? 9.844 3.902 -1.391 1.00 95.12 93 ALA A N 1
ATOM 730 C CA . ALA A 1 93 ? 9.637 3.638 0.030 1.00 95.12 93 ALA A CA 1
ATOM 731 C C . ALA A 1 93 ? 9.820 4.883 0.917 1.00 95.12 93 ALA A C 1
ATOM 733 O O . ALA A 1 93 ? 8.934 5.120 1.738 1.00 95.12 93 ALA A O 1
ATOM 734 N N . PRO A 1 94 ? 10.875 5.716 0.768 1.00 95.69 94 PRO A N 1
ATOM 735 C CA . PRO A 1 94 ? 11.031 6.904 1.606 1.00 95.69 94 PRO A CA 1
ATOM 736 C C . PRO A 1 94 ? 9.842 7.879 1.543 1.00 95.69 94 PRO A C 1
ATOM 738 O O . PRO A 1 94 ? 9.304 8.189 2.608 1.00 95.69 94 PRO A O 1
ATOM 741 N N . PRO A 1 95 ? 9.358 8.325 0.362 1.00 94.19 95 PRO A N 1
ATOM 742 C CA . PRO A 1 95 ? 8.189 9.199 0.296 1.00 94.19 95 PRO A CA 1
ATOM 743 C C . PRO A 1 95 ? 6.915 8.496 0.774 1.00 94.19 95 PRO A C 1
ATOM 745 O O . PRO A 1 95 ? 6.125 9.117 1.474 1.00 94.19 95 PRO A O 1
ATOM 748 N N . THR A 1 96 ? 6.736 7.199 0.495 1.00 95.19 96 THR A N 1
ATOM 749 C CA . THR A 1 96 ? 5.589 6.423 1.005 1.00 95.19 96 THR A CA 1
ATOM 750 C C . THR A 1 96 ? 5.531 6.443 2.533 1.00 95.19 96 THR A C 1
ATOM 752 O O . THR A 1 96 ? 4.492 6.750 3.120 1.00 95.19 96 THR A O 1
ATOM 755 N N . VAL A 1 97 ? 6.650 6.129 3.191 1.00 95.62 97 VAL A N 1
ATOM 756 C CA . VAL A 1 97 ? 6.744 6.088 4.655 1.00 95.62 97 VAL A CA 1
ATOM 757 C C . VAL A 1 97 ? 6.599 7.492 5.233 1.00 95.62 97 VAL A C 1
ATOM 759 O O . VAL A 1 97 ? 5.813 7.680 6.157 1.00 95.62 97 VAL A O 1
ATOM 762 N N . ALA A 1 98 ? 7.282 8.487 4.661 1.00 95.25 98 ALA A N 1
ATOM 763 C CA . ALA A 1 98 ? 7.180 9.873 5.105 1.00 95.25 98 ALA A CA 1
ATOM 764 C C . ALA A 1 98 ? 5.737 10.388 5.020 1.00 95.25 98 ALA A C 1
ATOM 766 O O . ALA A 1 98 ? 5.214 10.880 6.015 1.00 95.25 98 ALA A O 1
ATOM 767 N N . LEU A 1 99 ? 5.058 10.212 3.882 1.00 92.50 99 LEU A N 1
ATOM 768 C CA . LEU A 1 99 ? 3.661 10.618 3.709 1.00 92.50 99 LEU A CA 1
ATOM 769 C C . LEU A 1 99 ? 2.736 9.901 4.694 1.00 92.50 99 LEU A C 1
ATOM 771 O O . LEU A 1 99 ? 1.878 10.541 5.293 1.00 92.50 99 LEU A O 1
ATOM 775 N N . THR A 1 100 ? 2.932 8.596 4.901 1.00 93.06 100 THR A N 1
ATOM 776 C CA . THR A 1 100 ? 2.136 7.821 5.866 1.00 93.06 100 THR A CA 1
ATOM 777 C C . THR A 1 100 ? 2.294 8.375 7.281 1.00 93.06 100 THR A C 1
ATOM 779 O O . THR A 1 100 ? 1.302 8.642 7.952 1.00 93.06 100 THR A O 1
ATOM 782 N N . LEU A 1 101 ? 3.534 8.587 7.732 1.00 94.38 101 LEU A N 1
ATOM 783 C CA . LEU A 1 101 ? 3.824 9.057 9.087 1.00 94.38 101 LEU A CA 1
ATOM 784 C C . LEU A 1 101 ? 3.388 10.508 9.305 1.00 94.38 101 LEU A C 1
ATOM 786 O O . LEU A 1 101 ? 2.790 10.810 10.334 1.00 94.38 101 LEU A O 1
ATOM 790 N N . ILE A 1 102 ? 3.643 11.393 8.336 1.00 93.12 102 ILE A N 1
ATOM 791 C CA . ILE A 1 102 ? 3.236 12.801 8.406 1.00 93.12 102 ILE A CA 1
ATOM 792 C C . ILE A 1 102 ? 1.712 12.890 8.479 1.00 93.12 102 ILE A C 1
ATOM 794 O O . ILE A 1 102 ? 1.187 13.570 9.355 1.00 93.12 102 ILE A O 1
ATOM 798 N N . MET A 1 103 ? 0.984 12.181 7.612 1.00 86.94 103 MET A N 1
ATOM 799 C CA . MET A 1 103 ? -0.480 12.239 7.622 1.00 86.94 103 MET A CA 1
ATOM 800 C C . MET A 1 103 ? -1.085 11.593 8.867 1.00 86.94 103 MET A C 1
ATOM 802 O O . MET A 1 103 ? -2.063 12.111 9.406 1.00 86.94 103 MET A O 1
ATOM 806 N N . LEU A 1 104 ? -0.496 10.506 9.370 1.00 87.44 104 LEU A N 1
ATOM 807 C CA . LEU A 1 104 ? -0.909 9.902 10.635 1.00 87.44 104 LEU A CA 1
ATOM 808 C C . LEU A 1 104 ? -0.722 10.877 11.809 1.00 87.44 104 LEU A C 1
ATOM 810 O O . LEU A 1 104 ? -1.627 11.033 12.624 1.00 87.44 104 LEU A O 1
ATOM 814 N N . ALA A 1 105 ? 0.414 11.580 11.858 1.00 89.75 105 ALA A N 1
ATOM 815 C CA . ALA A 1 105 ? 0.699 12.577 12.888 1.00 89.75 105 ALA A CA 1
ATOM 816 C C . ALA A 1 105 ? -0.231 13.800 12.797 1.00 89.75 105 ALA A C 1
ATOM 818 O O . ALA A 1 105 ? -0.724 14.267 13.820 1.00 89.75 105 ALA A O 1
ATOM 819 N N . LEU A 1 106 ? -0.511 14.294 11.585 1.00 85.56 106 LEU A N 1
ATOM 820 C CA . LEU A 1 106 ? -1.402 15.441 11.367 1.00 85.56 106 LEU A CA 1
ATOM 821 C C . LEU A 1 106 ? -2.866 15.131 11.702 1.00 85.56 106 LEU A C 1
ATOM 823 O O . LEU A 1 106 ? -3.586 16.006 12.174 1.00 85.56 106 LEU A O 1
ATOM 827 N N . THR A 1 107 ? -3.317 13.902 11.448 1.00 81.12 107 THR A N 1
ATOM 828 C CA . THR A 1 107 ? -4.706 13.487 11.711 1.00 81.12 107 THR A CA 1
ATOM 829 C C . THR A 1 107 ? -4.931 12.993 13.138 1.00 81.12 107 THR A C 1
ATOM 831 O O . THR A 1 107 ? -6.074 12.975 13.590 1.00 81.12 107 THR A O 1
ATOM 834 N N . GLY A 1 108 ? -3.875 12.573 13.844 1.00 81.50 108 GLY A N 1
ATOM 835 C CA . GLY A 1 108 ? -3.954 12.031 15.204 1.00 81.50 108 GLY A CA 1
ATOM 836 C C . GLY A 1 108 ? -4.635 10.660 15.305 1.00 81.50 108 GLY A C 1
ATOM 837 O O . GLY A 1 108 ? -4.920 10.198 16.407 1.00 81.50 108 GLY A O 1
ATOM 838 N N . GLN A 1 109 ? -4.906 9.992 14.178 1.00 78.00 109 GLN A N 1
ATOM 839 C CA . GLN A 1 109 ? -5.638 8.719 14.122 1.00 78.00 109 GLN A CA 1
ATOM 840 C C . GLN A 1 109 ? -4.717 7.511 14.346 1.00 78.00 109 GLN A C 1
ATOM 842 O O . GLN A 1 109 ? -4.591 6.636 13.489 1.00 78.00 109 GLN A O 1
ATOM 847 N N . TYR A 1 110 ? -4.057 7.451 15.504 1.00 83.12 110 TYR A N 1
ATOM 848 C CA . TYR A 1 110 ? -3.068 6.407 15.816 1.00 83.12 110 TYR A CA 1
ATOM 849 C C . TYR A 1 110 ? -3.636 4.979 15.808 1.00 83.12 110 TYR A C 1
ATOM 851 O O . TYR A 1 110 ? -2.891 4.025 15.585 1.00 83.12 110 TYR A O 1
ATOM 859 N N . ASP A 1 111 ? -4.954 4.829 15.941 1.00 76.69 111 ASP A N 1
ATOM 860 C CA . ASP A 1 111 ? -5.663 3.548 15.843 1.00 76.69 111 ASP A CA 1
ATOM 861 C C . ASP A 1 111 ? -5.494 2.863 14.475 1.00 76.69 111 ASP A C 1
ATOM 863 O O . ASP A 1 111 ? -5.666 1.650 14.348 1.00 76.69 111 ASP A O 1
ATOM 867 N N . LEU A 1 112 ? -5.113 3.620 13.439 1.00 81.12 112 LEU A N 1
ATOM 868 C CA . LEU A 1 112 ? -4.847 3.092 12.100 1.00 81.12 112 LEU A CA 1
ATOM 869 C C . LEU A 1 112 ? -3.475 2.419 11.967 1.00 81.12 112 LEU A C 1
ATOM 871 O O . LEU A 1 112 ? -3.206 1.779 10.948 1.00 81.12 112 LEU A O 1
ATOM 875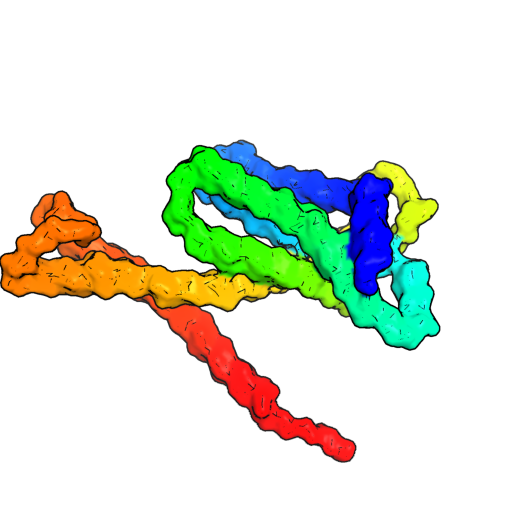 N N . TRP A 1 113 ? -2.606 2.517 12.977 1.00 84.06 113 TRP A N 1
ATOM 876 C CA . TRP A 1 113 ? -1.244 1.986 12.918 1.00 84.06 113 TRP A CA 1
ATOM 877 C C . TRP A 1 113 ? -1.151 0.500 12.522 1.00 84.06 113 TRP A C 1
ATOM 879 O O . TRP A 1 113 ? -0.342 0.198 11.644 1.00 84.06 113 TRP A O 1
ATOM 889 N N . PRO A 1 114 ? -1.970 -0.434 13.056 1.00 87.62 114 PRO A N 1
ATOM 890 C CA . PRO A 1 114 ? -1.897 -1.844 12.664 1.00 87.62 114 PRO A CA 1
ATOM 891 C C . PRO A 1 114 ? -2.169 -2.061 11.170 1.00 87.62 114 PRO A C 1
ATOM 893 O O . PRO A 1 114 ? -1.533 -2.899 10.534 1.00 87.62 114 PRO A O 1
ATOM 896 N N . TRP A 1 115 ? -3.081 -1.271 10.595 1.00 87.06 115 TRP A N 1
ATOM 897 C CA . TRP A 1 115 ? -3.409 -1.318 9.172 1.00 87.06 115 TRP A CA 1
ATOM 898 C C . TRP A 1 115 ? -2.268 -0.764 8.328 1.00 87.06 115 TRP A C 1
ATOM 900 O O . TRP A 1 115 ? -1.819 -1.415 7.389 1.00 87.06 115 TRP A O 1
ATOM 910 N N . LEU A 1 116 ? -1.757 0.416 8.682 1.00 90.81 116 LEU A N 1
ATOM 911 C CA . LEU A 1 116 ? -0.680 1.072 7.940 1.00 90.81 116 LEU A CA 1
ATOM 912 C C . LEU A 1 116 ? 0.622 0.261 8.001 1.00 90.81 116 LEU A C 1
ATOM 914 O O . LEU A 1 116 ? 1.260 0.050 6.969 1.00 90.81 116 LEU A O 1
ATOM 918 N N . ALA A 1 117 ? 0.972 -0.275 9.172 1.00 92.44 117 ALA A N 1
ATOM 919 C CA . ALA A 1 117 ? 2.159 -1.102 9.370 1.00 92.44 117 ALA A CA 1
ATOM 920 C C . ALA A 1 117 ? 2.127 -2.406 8.555 1.00 92.44 117 ALA A C 1
ATOM 922 O O . ALA A 1 117 ? 3.181 -2.906 8.170 1.00 92.44 117 ALA A O 1
ATOM 923 N N . ALA A 1 118 ? 0.940 -2.946 8.263 1.00 93.00 118 ALA A N 1
ATOM 924 C CA . ALA A 1 118 ? 0.786 -4.142 7.439 1.00 93.00 118 ALA A CA 1
ATOM 925 C C . ALA A 1 118 ? 0.692 -3.823 5.937 1.00 93.00 118 ALA A C 1
ATOM 927 O O . ALA A 1 118 ? 1.305 -4.502 5.113 1.00 93.00 118 ALA A O 1
ATOM 928 N N . LEU A 1 119 ? -0.068 -2.789 5.566 1.00 93.12 119 LEU A N 1
ATOM 929 C CA . LEU A 1 119 ? -0.371 -2.474 4.168 1.00 93.12 119 LEU A CA 1
ATOM 930 C C . LEU A 1 119 ? 0.793 -1.783 3.450 1.00 93.12 119 LEU A C 1
ATOM 932 O O . LEU A 1 119 ? 1.037 -2.088 2.284 1.00 93.12 119 LEU A O 1
ATOM 936 N N . VAL A 1 120 ? 1.544 -0.904 4.124 1.00 95.81 120 VAL A N 1
ATOM 937 C CA . VAL A 1 120 ? 2.707 -0.218 3.528 1.00 95.81 120 VAL A CA 1
ATOM 938 C C . VAL A 1 120 ? 3.756 -1.209 3.001 1.00 95.81 120 VAL A C 1
ATOM 940 O O . VAL A 1 120 ? 4.075 -1.145 1.811 1.00 95.81 120 VAL A O 1
ATOM 943 N N . PRO A 1 121 ? 4.296 -2.150 3.805 1.00 96.19 121 PRO A N 1
ATOM 944 C CA . PRO A 1 121 ? 5.285 -3.099 3.299 1.00 96.19 121 PRO A CA 1
ATOM 945 C C . PRO A 1 121 ? 4.696 -4.058 2.259 1.00 96.19 121 PRO A C 1
ATOM 947 O O . PRO A 1 121 ? 5.406 -4.434 1.327 1.00 96.19 121 PRO A O 1
ATOM 950 N N . ALA A 1 122 ? 3.412 -4.421 2.369 1.00 95.38 122 ALA A N 1
ATOM 951 C CA . ALA A 1 122 ? 2.751 -5.278 1.389 1.00 95.38 122 ALA A CA 1
ATOM 952 C C . ALA A 1 122 ? 2.651 -4.604 0.012 1.00 95.38 122 ALA A C 1
ATOM 954 O O . ALA A 1 122 ? 3.010 -5.216 -0.991 1.00 95.38 122 ALA A O 1
ATOM 955 N N . LEU A 1 123 ? 2.245 -3.331 -0.039 1.00 96.25 123 LEU A N 1
ATOM 956 C CA . LEU A 1 123 ? 2.161 -2.566 -1.286 1.00 96.25 123 LEU A CA 1
ATOM 957 C C . LEU A 1 123 ? 3.536 -2.232 -1.863 1.00 96.25 123 LEU A C 1
ATOM 959 O O . LEU A 1 123 ? 3.710 -2.305 -3.074 1.00 96.25 123 LEU A O 1
ATOM 963 N N . LEU A 1 124 ? 4.528 -1.905 -1.030 1.00 96.75 124 LEU A N 1
ATOM 964 C CA . LEU A 1 124 ? 5.891 -1.656 -1.507 1.00 96.75 124 LEU A CA 1
ATOM 965 C C . LEU A 1 124 ? 6.535 -2.936 -2.058 1.00 96.75 124 LEU A C 1
ATOM 967 O O . LEU A 1 124 ? 7.104 -2.925 -3.149 1.00 96.75 124 LEU A O 1
ATOM 971 N N . GLY A 1 125 ? 6.413 -4.056 -1.342 1.00 95.00 125 GLY A N 1
ATOM 972 C CA . GLY A 1 125 ? 6.923 -5.349 -1.799 1.00 95.00 125 GLY A CA 1
ATOM 973 C C . GLY A 1 125 ? 6.199 -5.850 -3.050 1.00 95.00 125 GLY A C 1
ATOM 974 O O . GLY A 1 125 ? 6.837 -6.274 -4.016 1.00 95.00 125 GLY A O 1
ATOM 975 N N . GLY A 1 126 ? 4.870 -5.750 -3.056 1.00 94.00 126 GLY A N 1
ATOM 976 C CA . GLY A 1 126 ? 4.029 -6.107 -4.189 1.00 94.00 126 GLY A CA 1
ATOM 977 C C . GLY A 1 126 ? 4.277 -5.228 -5.409 1.00 94.00 126 GLY A C 1
ATOM 978 O O . GLY A 1 126 ? 4.465 -5.749 -6.503 1.00 94.00 126 GLY A O 1
ATOM 979 N N . GLY A 1 127 ? 4.363 -3.911 -5.225 1.00 94.12 127 GLY A N 1
ATOM 980 C CA . GLY A 1 127 ? 4.687 -2.937 -6.267 1.00 94.12 127 GLY A CA 1
ATOM 981 C C . GLY A 1 127 ? 6.037 -3.222 -6.920 1.00 94.12 127 GLY A C 1
ATOM 982 O O . GLY A 1 127 ? 6.102 -3.354 -8.140 1.00 94.12 127 GLY A O 1
ATOM 983 N N . ALA A 1 128 ? 7.090 -3.444 -6.129 1.00 95.62 128 ALA A N 1
ATOM 984 C CA . ALA A 1 128 ? 8.414 -3.795 -6.647 1.00 95.62 128 ALA A CA 1
ATOM 985 C C . ALA A 1 128 ? 8.407 -5.084 -7.494 1.00 95.62 128 ALA A C 1
ATOM 987 O O . ALA A 1 128 ? 9.130 -5.191 -8.482 1.00 95.62 128 ALA A O 1
ATOM 988 N N . GLY A 1 129 ? 7.594 -6.077 -7.121 1.00 93.00 129 GLY A N 1
ATOM 989 C CA . GLY A 1 129 ? 7.464 -7.328 -7.870 1.00 93.00 129 GLY A CA 1
ATOM 990 C C . GLY A 1 129 ? 6.607 -7.198 -9.131 1.00 93.00 129 GLY A C 1
ATOM 991 O O . GLY A 1 129 ? 7.047 -7.561 -10.220 1.00 93.00 129 GLY A O 1
ATOM 992 N N . VAL A 1 130 ? 5.385 -6.685 -8.979 1.00 95.06 130 VAL A N 1
ATOM 993 C CA . VAL A 1 130 ? 4.362 -6.612 -10.032 1.00 95.06 130 VAL A CA 1
ATOM 994 C C . VAL A 1 130 ? 4.791 -5.685 -11.167 1.00 95.06 130 VAL A C 1
ATOM 996 O O . VAL A 1 130 ? 4.614 -6.048 -12.325 1.00 95.06 130 VAL A O 1
ATOM 999 N N . THR A 1 131 ? 5.399 -4.533 -10.869 1.00 93.06 131 THR A N 1
ATOM 1000 C CA . THR A 1 131 ? 5.897 -3.597 -11.899 1.00 93.06 131 THR A CA 1
ATOM 1001 C C . THR A 1 131 ? 6.917 -4.259 -12.818 1.00 93.06 131 THR A C 1
ATOM 1003 O O . THR A 1 131 ? 6.809 -4.209 -14.043 1.00 93.06 131 THR A O 1
ATOM 1006 N N . VAL A 1 132 ? 7.885 -4.953 -12.224 1.00 92.75 132 VAL A N 1
ATOM 1007 C CA . VAL A 1 132 ? 8.923 -5.688 -12.944 1.00 92.75 132 VAL A CA 1
ATOM 1008 C C . VAL A 1 132 ? 8.334 -6.875 -13.711 1.00 92.75 132 VAL A C 1
ATOM 1010 O O . VAL A 1 132 ? 8.714 -7.116 -14.850 1.00 92.75 132 VAL A O 1
ATOM 1013 N N . LEU A 1 133 ? 7.370 -7.593 -13.134 1.00 93.38 133 LEU A N 1
ATOM 1014 C CA . LEU A 1 133 ? 6.715 -8.718 -13.801 1.00 93.38 133 LEU A CA 1
ATOM 1015 C C . LEU A 1 133 ? 5.912 -8.273 -15.032 1.00 93.38 133 LEU A C 1
ATOM 1017 O O . LEU A 1 133 ? 6.085 -8.822 -16.118 1.00 93.38 133 LEU A O 1
ATOM 1021 N N . VAL A 1 134 ? 5.040 -7.275 -14.873 1.00 93.38 134 VAL A N 1
ATOM 1022 C CA . VAL A 1 134 ? 4.172 -6.799 -15.958 1.00 93.38 134 VAL A CA 1
ATOM 1023 C C . VAL A 1 134 ? 4.987 -6.127 -17.058 1.00 93.38 134 VAL A C 1
ATOM 1025 O O . VAL A 1 134 ? 4.698 -6.354 -18.229 1.00 93.38 134 VAL A O 1
ATOM 1028 N N . SER A 1 135 ? 6.046 -5.390 -16.714 1.00 90.56 135 SER A N 1
ATOM 1029 C CA . SER A 1 135 ? 6.930 -4.790 -17.723 1.00 90.56 135 SER A CA 1
ATOM 1030 C C . SER A 1 135 ? 7.669 -5.818 -18.588 1.00 90.56 135 SER A C 1
ATOM 1032 O O . SER A 1 135 ? 8.007 -5.498 -19.723 1.00 90.56 135 SER A O 1
ATOM 1034 N N . VAL A 1 136 ? 7.890 -7.045 -18.099 1.00 90.31 136 VAL A N 1
ATOM 1035 C CA . VAL A 1 136 ? 8.456 -8.148 -18.900 1.00 90.31 136 VAL A CA 1
ATOM 1036 C C . VAL A 1 136 ? 7.384 -8.874 -19.711 1.00 90.31 136 VAL A C 1
ATOM 1038 O O . VAL A 1 136 ? 7.628 -9.231 -20.859 1.00 90.31 136 VAL A O 1
ATOM 1041 N N . LEU A 1 137 ? 6.209 -9.125 -19.125 1.00 90.81 137 LEU A N 1
ATOM 1042 C CA . LEU A 1 137 ? 5.146 -9.899 -19.778 1.00 90.81 137 LEU A CA 1
ATOM 1043 C C . LEU A 1 137 ? 4.391 -9.104 -20.846 1.00 90.81 137 LEU A C 1
ATOM 1045 O O . LEU A 1 137 ? 3.911 -9.679 -21.820 1.00 90.81 137 LEU A O 1
ATOM 1049 N N . ARG A 1 138 ? 4.260 -7.792 -20.650 1.00 89.50 138 ARG A N 1
ATOM 1050 C CA . ARG A 1 138 ? 3.542 -6.890 -21.549 1.00 89.50 138 ARG A CA 1
ATOM 1051 C C . ARG A 1 138 ? 4.357 -5.612 -21.774 1.00 89.50 138 ARG A C 1
ATOM 1053 O O . ARG A 1 138 ? 3.926 -4.538 -21.354 1.00 89.50 138 ARG A O 1
ATOM 1060 N N . PRO A 1 139 ? 5.545 -5.713 -22.396 1.00 87.12 139 PRO A N 1
ATOM 1061 C CA . PRO A 1 139 ? 6.352 -4.542 -22.689 1.00 87.12 139 PRO A CA 1
ATOM 1062 C C . PRO A 1 139 ? 5.629 -3.696 -23.736 1.00 87.12 139 PRO A C 1
ATOM 1064 O O . PRO A 1 139 ? 5.289 -4.183 -24.815 1.00 87.12 139 PRO A O 1
ATOM 1067 N N . VAL A 1 140 ? 5.402 -2.424 -23.422 1.00 86.81 140 VAL A N 1
ATOM 1068 C CA . VAL A 1 140 ? 4.919 -1.445 -24.397 1.00 86.81 140 VAL A CA 1
ATOM 1069 C C . VAL A 1 140 ? 6.147 -0.720 -24.939 1.00 86.81 140 VAL A C 1
ATOM 1071 O O . VAL A 1 140 ? 6.830 -0.046 -24.165 1.00 86.81 140 VAL A O 1
ATOM 1074 N N . PRO A 1 141 ? 6.490 -0.873 -26.230 1.00 82.75 141 PRO A N 1
ATOM 1075 C CA . PRO A 1 141 ? 7.661 -0.215 -26.787 1.00 82.75 141 PRO A CA 1
ATOM 1076 C C . PRO A 1 141 ? 7.540 1.301 -26.634 1.00 82.75 141 PRO A C 1
ATOM 1078 O O . PRO A 1 141 ? 6.579 1.901 -27.114 1.00 82.75 141 PRO A O 1
ATOM 1081 N N . MET A 1 142 ? 8.517 1.919 -25.976 1.00 81.00 142 MET A N 1
ATOM 1082 C CA . MET A 1 142 ? 8.654 3.369 -25.945 1.00 81.00 142 MET A CA 1
ATOM 1083 C C . MET A 1 142 ? 9.954 3.803 -26.617 1.00 81.00 142 MET A C 1
ATOM 1085 O O . MET A 1 142 ? 10.886 3.026 -26.809 1.00 81.00 142 MET A O 1
ATOM 1089 N N . THR A 1 143 ? 10.017 5.083 -26.971 1.00 80.50 143 THR A N 1
ATOM 1090 C CA . THR A 1 143 ? 11.242 5.713 -27.458 1.00 80.50 143 THR A CA 1
ATOM 1091 C C . THR A 1 143 ? 12.340 5.622 -26.402 1.00 80.50 143 THR A C 1
ATOM 1093 O O . THR A 1 143 ? 12.098 5.967 -25.239 1.00 80.50 143 THR A O 1
ATOM 1096 N N . ASP A 1 144 ? 13.536 5.206 -26.825 1.00 74.94 144 ASP A N 1
ATOM 1097 C CA . ASP A 1 144 ? 14.710 5.090 -25.954 1.00 74.94 144 ASP A CA 1
ATOM 1098 C C . ASP A 1 144 ? 15.004 6.416 -25.220 1.00 74.94 144 ASP A C 1
ATOM 1100 O O . ASP A 1 144 ? 14.815 7.491 -25.806 1.00 74.94 144 ASP A O 1
ATOM 1104 N N . PRO A 1 145 ? 15.557 6.380 -23.990 1.00 74.88 145 PRO A N 1
ATOM 1105 C CA . PRO A 1 145 ? 15.741 7.575 -23.162 1.00 74.88 145 PRO A CA 1
ATOM 1106 C C . PRO A 1 145 ? 16.576 8.675 -23.835 1.00 74.88 145 PRO A C 1
ATOM 1108 O O . PRO A 1 145 ? 16.280 9.855 -23.699 1.00 74.88 145 PRO A O 1
ATOM 1111 N N . HIS A 1 146 ? 17.583 8.299 -24.630 1.00 76.06 146 HIS A N 1
ATOM 1112 C CA . HIS A 1 146 ? 18.460 9.240 -25.344 1.00 76.06 146 HIS A CA 1
ATOM 1113 C C . HIS A 1 146 ? 17.820 9.858 -26.598 1.00 76.06 146 HIS A C 1
ATOM 1115 O O . HIS A 1 146 ? 18.405 10.754 -27.203 1.00 76.06 146 HIS A O 1
ATOM 1121 N N . ARG A 1 147 ? 16.657 9.350 -27.022 1.00 77.75 147 ARG A N 1
ATOM 1122 C CA . ARG A 1 147 ? 15.889 9.837 -28.178 1.00 77.75 147 ARG A CA 1
ATOM 1123 C C . ARG A 1 147 ? 14.572 10.502 -27.775 1.00 77.75 147 ARG A C 1
ATOM 1125 O O . ARG A 1 147 ? 13.878 11.012 -28.649 1.00 77.75 147 ARG A O 1
ATOM 1132 N N . ARG A 1 148 ? 14.218 10.497 -26.486 1.00 74.81 148 ARG A N 1
ATOM 1133 C CA . ARG A 1 148 ? 13.042 11.208 -25.974 1.00 74.81 148 ARG A CA 1
ATOM 1134 C C . ARG A 1 148 ? 13.256 12.715 -26.034 1.00 74.81 148 ARG A C 1
ATOM 1136 O O . ARG A 1 148 ? 14.300 13.220 -25.627 1.00 74.81 148 ARG A O 1
ATOM 1143 N N . GLY A 1 149 ? 12.241 13.427 -26.517 1.00 69.56 149 GLY A N 1
ATOM 1144 C CA . GLY A 1 149 ? 12.153 14.877 -26.376 1.00 69.56 149 GLY A CA 1
ATOM 1145 C C . GLY A 1 149 ? 11.769 15.289 -24.950 1.00 69.56 149 GLY A C 1
ATOM 1146 O O . GLY A 1 149 ? 11.417 14.461 -24.115 1.00 69.56 149 GLY A O 1
ATOM 1147 N N . GLY A 1 150 ? 11.795 16.594 -24.671 1.00 68.81 150 GLY A N 1
ATOM 1148 C CA . GLY A 1 150 ? 11.356 17.151 -23.382 1.00 68.81 150 GLY A CA 1
ATOM 1149 C C . GLY A 1 150 ? 9.833 17.272 -23.216 1.00 68.81 150 GLY A C 1
ATOM 1150 O O . GLY A 1 150 ? 9.374 17.782 -22.197 1.00 68.81 150 GLY A O 1
ATOM 1151 N N . ASN A 1 151 ? 9.044 16.858 -24.213 1.00 72.75 151 ASN A N 1
ATOM 1152 C CA . ASN A 1 151 ? 7.589 16.976 -24.191 1.00 72.75 151 ASN A CA 1
ATOM 1153 C C . ASN A 1 151 ? 6.950 15.837 -23.379 1.00 72.75 151 ASN A C 1
ATOM 1155 O O . ASN A 1 151 ? 6.917 14.691 -23.817 1.00 72.75 151 ASN A O 1
ATOM 1159 N N . LEU A 1 152 ? 6.397 16.164 -22.209 1.00 65.00 152 LEU A N 1
ATOM 1160 C CA . LEU A 1 152 ? 5.819 15.187 -21.273 1.00 65.00 152 LEU A CA 1
ATOM 1161 C C . LEU A 1 152 ? 4.451 14.637 -21.702 1.00 65.00 152 LEU A C 1
ATOM 1163 O O . LEU A 1 152 ? 3.999 13.638 -21.149 1.00 65.00 152 LEU A O 1
ATOM 1167 N N . LEU A 1 153 ? 3.790 15.278 -22.671 1.00 66.56 153 LEU A N 1
ATOM 1168 C CA . LEU A 1 153 ? 2.513 14.807 -23.220 1.00 66.56 153 LEU A CA 1
ATOM 1169 C C . LEU A 1 153 ? 2.694 13.688 -24.252 1.00 66.56 153 LEU A C 1
ATOM 1171 O O . LEU A 1 153 ? 1.744 12.970 -24.548 1.00 66.56 153 LEU A O 1
ATOM 1175 N N . GLU A 1 154 ? 3.912 13.498 -24.761 1.00 68.00 154 GLU A N 1
ATOM 1176 C CA . GLU A 1 154 ? 4.275 12.404 -25.666 1.00 68.00 154 GLU A CA 1
ATOM 1177 C C . GLU A 1 154 ? 4.616 11.133 -24.867 1.00 68.00 154 GLU A C 1
ATOM 1179 O O . GLU A 1 154 ? 5.649 10.491 -25.047 1.00 68.00 154 GLU A O 1
ATOM 1184 N N . ASN A 1 155 ? 3.757 10.797 -23.903 1.00 67.62 155 ASN A N 1
ATOM 1185 C CA . ASN A 1 155 ? 3.929 9.629 -23.055 1.00 67.62 155 ASN A CA 1
ATOM 1186 C C . ASN A 1 155 ? 3.127 8.452 -23.626 1.00 67.62 155 ASN A C 1
ATOM 1188 O O . ASN A 1 155 ? 1.898 8.457 -23.614 1.00 67.62 155 ASN A O 1
ATOM 1192 N N . GLY A 1 156 ? 3.834 7.423 -24.098 1.00 68.06 156 GLY A N 1
ATOM 1193 C CA . GLY A 1 156 ? 3.255 6.186 -24.630 1.00 68.06 156 GLY A CA 1
ATOM 1194 C C . GLY A 1 156 ? 2.707 5.227 -23.566 1.00 68.06 156 GLY A C 1
ATOM 1195 O O . GLY A 1 156 ? 2.558 4.040 -23.847 1.00 68.06 156 GLY A O 1
ATOM 1196 N N . THR A 1 157 ? 2.456 5.691 -22.336 1.00 72.62 157 THR A N 1
ATOM 1197 C CA . THR A 1 157 ? 1.865 4.870 -21.269 1.00 72.62 157 THR A CA 1
ATOM 1198 C C . THR A 1 157 ? 0.525 4.287 -21.696 1.00 72.62 157 THR A C 1
ATOM 1200 O O . THR A 1 157 ? -0.451 5.010 -21.896 1.00 72.62 157 THR A O 1
ATOM 1203 N N . ASP A 1 158 ? 0.461 2.960 -21.758 1.00 83.50 158 ASP A N 1
ATOM 1204 C CA . ASP A 1 158 ? -0.788 2.240 -21.962 1.00 83.50 158 ASP A CA 1
ATOM 1205 C C . ASP A 1 158 ? -1.624 2.249 -20.676 1.00 83.50 158 ASP A C 1
ATOM 1207 O O . ASP A 1 158 ? -1.289 1.605 -19.676 1.00 83.50 158 ASP A O 1
ATOM 1211 N N . PHE A 1 159 ? -2.758 2.948 -20.721 1.00 85.38 159 PHE A N 1
ATOM 1212 C CA . PHE A 1 159 ? -3.685 3.050 -19.599 1.00 85.38 159 PHE A CA 1
ATOM 1213 C C . PHE A 1 159 ? -4.188 1.681 -19.113 1.00 85.38 159 PHE A C 1
ATOM 1215 O O . PHE A 1 159 ? -4.356 1.478 -17.910 1.00 85.38 159 PHE A O 1
ATOM 1222 N N . ALA A 1 160 ? -4.363 0.704 -20.011 1.00 88.06 160 ALA A N 1
ATOM 1223 C CA . ALA A 1 160 ? -4.771 -0.643 -19.619 1.00 88.06 160 ALA A CA 1
ATOM 1224 C C . ALA A 1 160 ? -3.690 -1.344 -18.780 1.00 88.06 160 ALA A C 1
ATOM 1226 O O . ALA A 1 160 ? -4.005 -2.075 -17.840 1.00 88.06 160 ALA A O 1
ATOM 1227 N N . GLN A 1 161 ? -2.411 -1.096 -19.077 1.00 89.88 161 GLN A N 1
ATOM 1228 C CA . GLN A 1 161 ? -1.289 -1.627 -18.301 1.00 89.88 161 GLN A CA 1
ATOM 1229 C C . GLN A 1 161 ? -1.198 -0.966 -16.921 1.00 89.88 161 GLN A C 1
ATOM 1231 O O . GLN A 1 161 ? -0.964 -1.660 -15.930 1.00 89.88 161 GLN A O 1
ATOM 1236 N N . VAL A 1 162 ? -1.446 0.345 -16.847 1.00 91.12 162 VAL A N 1
ATOM 1237 C CA . VAL A 1 162 ? -1.510 1.092 -15.582 1.00 91.12 162 VAL A CA 1
ATOM 1238 C C . VAL A 1 162 ? -2.609 0.526 -14.683 1.00 91.12 162 VAL A C 1
ATOM 1240 O O . VAL A 1 162 ? -2.342 0.178 -13.534 1.00 91.12 162 VAL A O 1
ATOM 1243 N N . LEU A 1 163 ? -3.827 0.355 -15.212 1.00 92.00 163 LEU A N 1
ATOM 1244 C CA . LEU A 1 163 ? -4.941 -0.242 -14.468 1.00 92.00 163 LEU A CA 1
ATOM 1245 C C . LEU A 1 163 ? -4.642 -1.678 -14.027 1.00 92.00 163 LEU A C 1
ATOM 1247 O O . LEU A 1 163 ? -4.957 -2.054 -12.899 1.00 92.00 163 LEU A O 1
ATOM 1251 N N . LEU A 1 164 ? -4.009 -2.476 -14.890 1.00 93.75 164 LEU A N 1
ATOM 1252 C CA . LEU A 1 164 ? -3.618 -3.841 -14.555 1.00 93.75 164 LEU A CA 1
ATOM 1253 C C . LEU A 1 164 ? -2.650 -3.869 -13.364 1.00 93.75 164 LEU A C 1
ATOM 1255 O O . LEU A 1 164 ? -2.887 -4.605 -12.407 1.00 93.75 164 LEU A O 1
ATOM 1259 N N . VAL A 1 165 ? -1.582 -3.065 -13.392 1.00 94.00 165 VAL A N 1
ATOM 1260 C CA . VAL A 1 165 ? -0.620 -3.006 -12.280 1.00 94.00 165 VAL A CA 1
ATOM 1261 C C . VAL A 1 165 ? -1.265 -2.445 -11.022 1.00 94.00 165 VAL A C 1
ATOM 1263 O O . VAL A 1 165 ? -1.040 -2.997 -9.949 1.00 94.00 165 VAL A O 1
ATOM 1266 N N . LEU A 1 166 ? -2.128 -1.434 -11.139 1.00 93.38 166 LEU A N 1
ATOM 1267 C CA . LEU A 1 166 ? -2.887 -0.901 -10.010 1.00 93.38 166 LEU A CA 1
ATOM 1268 C C . LEU A 1 166 ? -3.682 -2.008 -9.296 1.00 93.38 166 LEU A C 1
ATOM 1270 O O . LEU A 1 166 ? -3.567 -2.169 -8.080 1.00 93.38 166 LEU A O 1
ATOM 1274 N N . VAL A 1 167 ? -4.443 -2.808 -10.051 1.00 94.12 167 VAL A N 1
ATOM 1275 C CA . VAL A 1 167 ? -5.257 -3.909 -9.509 1.00 94.12 167 VAL A CA 1
ATOM 1276 C C . VAL A 1 167 ? -4.382 -5.015 -8.920 1.00 94.12 167 VAL A C 1
ATOM 1278 O O . VAL A 1 167 ? -4.656 -5.496 -7.821 1.00 94.12 167 VAL A O 1
ATOM 1281 N N . LEU A 1 168 ? -3.314 -5.417 -9.611 1.00 94.94 168 LEU A N 1
ATOM 1282 C CA . LEU A 1 168 ? -2.426 -6.483 -9.144 1.00 94.94 168 LEU A CA 1
ATOM 1283 C C . LEU A 1 168 ? -1.649 -6.076 -7.886 1.00 94.94 168 LEU A C 1
ATOM 1285 O O . LEU A 1 168 ? -1.549 -6.863 -6.946 1.00 94.94 168 LEU A O 1
ATOM 1289 N N . THR A 1 169 ? -1.138 -4.846 -7.825 1.00 95.38 169 THR A N 1
ATOM 1290 C CA . THR A 1 169 ? -0.474 -4.318 -6.629 1.00 95.38 169 THR A CA 1
ATOM 1291 C C . THR A 1 169 ? -1.466 -4.185 -5.475 1.00 95.38 169 THR A C 1
ATOM 1293 O O . THR A 1 169 ? -1.147 -4.609 -4.368 1.00 95.38 169 THR A O 1
ATOM 1296 N N . ALA A 1 170 ? -2.701 -3.732 -5.710 1.00 92.12 170 ALA A N 1
ATOM 1297 C CA . ALA A 1 170 ? -3.735 -3.746 -4.673 1.00 92.12 170 ALA A CA 1
ATOM 1298 C C . ALA A 1 170 ? -4.019 -5.174 -4.166 1.00 92.12 170 ALA A C 1
ATOM 1300 O O . ALA A 1 170 ? -4.098 -5.403 -2.958 1.00 92.12 170 ALA A O 1
ATOM 1301 N N . ALA A 1 171 ? -4.084 -6.158 -5.068 1.00 93.00 171 ALA A N 1
ATOM 1302 C CA . ALA A 1 171 ? -4.312 -7.557 -4.712 1.00 93.00 171 ALA A CA 1
ATOM 1303 C C . ALA A 1 171 ? -3.200 -8.140 -3.820 1.00 93.00 171 ALA A C 1
ATOM 1305 O O . ALA A 1 171 ? -3.486 -8.959 -2.946 1.00 93.00 171 ALA A O 1
ATOM 1306 N N . THR A 1 172 ? -1.947 -7.691 -3.964 1.00 92.69 172 THR A N 1
ATOM 1307 C CA . THR A 1 172 ? -0.853 -8.131 -3.073 1.00 92.69 172 THR A CA 1
ATOM 1308 C C . THR A 1 172 ? -1.009 -7.681 -1.620 1.00 92.69 172 THR A C 1
ATOM 1310 O O . THR A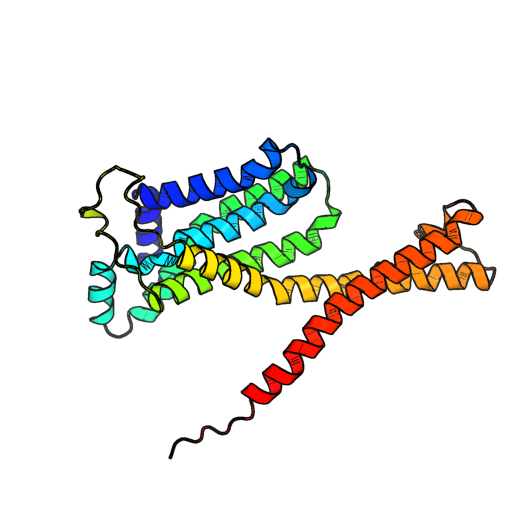 1 172 ? -0.429 -8.304 -0.733 1.00 92.69 172 THR A O 1
ATOM 1313 N N . ALA A 1 173 ? -1.822 -6.656 -1.346 1.00 90.81 173 ALA A N 1
ATOM 1314 C CA . ALA A 1 173 ? -2.119 -6.219 0.015 1.00 90.81 173 ALA A CA 1
ATOM 1315 C C . ALA A 1 173 ? -3.246 -7.026 0.682 1.00 90.81 173 ALA A C 1
ATOM 1317 O O . ALA A 1 173 ? -3.412 -6.944 1.900 1.00 90.81 173 ALA A O 1
ATOM 1318 N N . ALA A 1 174 ? -3.990 -7.843 -0.074 1.00 87.81 174 ALA A N 1
ATOM 1319 C CA . ALA A 1 174 ? -5.110 -8.620 0.453 1.00 87.81 174 ALA A CA 1
ATOM 1320 C C . ALA A 1 174 ? -4.722 -9.568 1.611 1.00 87.81 174 ALA A C 1
ATOM 1322 O O . ALA A 1 174 ? -5.439 -9.578 2.613 1.00 87.81 174 ALA A O 1
ATOM 1323 N N . PRO A 1 175 ? -3.591 -10.310 1.568 1.00 87.81 175 PRO A N 1
ATOM 1324 C CA . PRO A 1 175 ? -3.183 -11.163 2.686 1.00 87.81 175 PRO A CA 1
ATOM 1325 C C . PRO A 1 175 ? -2.859 -10.366 3.956 1.00 87.81 175 PRO A C 1
ATOM 1327 O O . PRO A 1 175 ? -3.205 -10.792 5.056 1.00 87.81 175 PRO A O 1
ATOM 1330 N N . ALA A 1 176 ? -2.228 -9.198 3.806 1.00 88.38 176 ALA A N 1
ATOM 1331 C CA . ALA A 1 176 ? -1.896 -8.318 4.923 1.00 88.38 176 ALA A CA 1
ATOM 1332 C C . ALA A 1 176 ? -3.164 -7.722 5.553 1.00 88.38 176 ALA A C 1
ATOM 1334 O O . ALA A 1 176 ? -3.329 -7.764 6.771 1.00 88.38 176 ALA A O 1
ATOM 1335 N N . TYR A 1 177 ? -4.097 -7.252 4.721 1.00 84.88 177 TYR A N 1
ATOM 1336 C CA . TYR A 1 177 ? -5.410 -6.780 5.161 1.00 84.88 177 TYR A CA 1
ATOM 1337 C C . TYR A 1 177 ? -6.181 -7.863 5.931 1.00 84.88 177 TYR A C 1
ATOM 1339 O O . TYR A 1 177 ? -6.718 -7.614 7.012 1.00 84.88 177 TYR A O 1
ATOM 1347 N N . PHE A 1 178 ? -6.194 -9.086 5.400 1.00 81.06 178 PHE A N 1
ATOM 1348 C CA . PHE A 1 178 ? -6.835 -10.241 6.025 1.00 81.06 178 PHE A CA 1
ATOM 1349 C C . PHE A 1 178 ? -6.207 -10.585 7.385 1.00 81.06 178 PHE A C 1
ATOM 1351 O O . PHE A 1 178 ? -6.931 -10.783 8.361 1.00 81.06 178 PHE A O 1
ATOM 1358 N N . ALA A 1 179 ? -4.875 -10.600 7.481 1.00 82.50 179 ALA A N 1
ATOM 1359 C CA . ALA A 1 179 ? -4.171 -10.891 8.728 1.00 82.50 179 ALA A CA 1
ATOM 1360 C C . ALA A 1 179 ? -4.483 -9.860 9.830 1.00 82.50 179 ALA A C 1
ATOM 1362 O O . ALA A 1 179 ? -4.734 -10.231 10.979 1.00 82.50 179 ALA A O 1
ATOM 1363 N N . VAL A 1 180 ? -4.535 -8.570 9.484 1.00 85.44 180 VAL A N 1
ATOM 1364 C CA . VAL A 1 180 ? -4.917 -7.512 10.436 1.00 85.44 180 VAL A CA 1
ATOM 1365 C C . VAL A 1 180 ? -6.387 -7.644 10.842 1.00 85.44 180 VAL A C 1
ATOM 1367 O O . VAL A 1 180 ? -6.715 -7.561 12.023 1.00 85.44 180 VAL A O 1
ATOM 1370 N N . SER A 1 181 ? -7.273 -7.941 9.892 1.00 79.69 181 SER A N 1
ATOM 1371 C CA . SER A 1 181 ? -8.705 -8.110 10.171 1.00 79.69 181 SER A CA 1
ATOM 1372 C C . SER A 1 181 ? -8.973 -9.255 11.156 1.00 79.69 181 SER A C 1
ATOM 1374 O O . SER A 1 181 ? -9.719 -9.078 12.118 1.00 79.69 181 SER A O 1
ATOM 1376 N N . LEU A 1 182 ? -8.320 -10.408 10.969 1.00 78.50 182 LEU A N 1
ATOM 1377 C CA . LEU A 1 182 ? -8.473 -11.576 11.846 1.00 78.50 182 LEU A CA 1
ATOM 1378 C C . LEU A 1 182 ? -7.840 -11.414 13.229 1.00 78.50 182 LEU A C 1
ATOM 1380 O O . LEU A 1 182 ? -8.251 -12.082 14.175 1.00 78.50 182 LEU A O 1
ATOM 1384 N N . THR A 1 183 ? -6.815 -10.577 13.358 1.00 78.94 183 THR A N 1
ATOM 1385 C CA . THR A 1 183 ? -6.199 -10.311 14.663 1.00 78.94 183 THR A CA 1
ATOM 1386 C C . THR A 1 183 ? -7.026 -9.305 15.456 1.00 78.94 183 THR A C 1
ATOM 1388 O O . THR A 1 183 ? -7.255 -9.506 16.648 1.00 78.94 183 THR A O 1
ATOM 1391 N N . LEU A 1 184 ? -7.550 -8.269 14.796 1.00 79.44 184 LEU A N 1
ATOM 1392 C CA . LEU A 1 184 ? -8.343 -7.233 15.451 1.00 79.44 184 LEU A CA 1
ATOM 1393 C C . LEU A 1 184 ? -9.788 -7.650 15.740 1.00 79.44 184 LEU A C 1
ATOM 1395 O O . LEU A 1 184 ? -10.361 -7.114 16.683 1.00 79.44 184 LEU A O 1
ATOM 1399 N N . CYS A 1 185 ? -10.384 -8.605 15.010 1.00 80.62 185 CYS A N 1
ATOM 1400 C CA . CYS A 1 185 ? -11.802 -8.969 15.169 1.00 80.62 185 CYS A CA 1
ATOM 1401 C C . CYS A 1 185 ? -12.178 -9.467 16.576 1.00 80.62 185 CYS A C 1
ATOM 1403 O O . CYS A 1 185 ? -13.327 -9.324 16.996 1.00 80.62 185 CYS A O 1
ATOM 1405 N N . TRP A 1 186 ? -11.225 -10.021 17.330 1.00 78.19 186 TRP A N 1
ATOM 1406 C CA . TRP A 1 186 ? -11.464 -10.551 18.676 1.00 78.19 186 TRP A CA 1
ATOM 1407 C C . TRP A 1 186 ? -11.761 -9.466 19.711 1.00 78.19 186 TRP A C 1
ATOM 1409 O O . TRP A 1 186 ? -12.506 -9.710 20.661 1.00 78.19 186 TRP A O 1
ATOM 1419 N N . VAL A 1 187 ? -11.220 -8.261 19.514 1.00 79.94 187 VAL A N 1
ATOM 1420 C CA . VAL A 1 187 ? -11.422 -7.124 20.419 1.00 79.94 187 VAL A CA 1
ATOM 1421 C C . VAL A 1 187 ? -12.895 -6.687 20.446 1.00 79.94 187 VAL A C 1
ATOM 1423 O O . VAL A 1 187 ? -13.485 -6.706 21.529 1.00 79.94 187 VAL A O 1
ATOM 1426 N N . PRO A 1 188 ? -13.541 -6.356 19.309 1.00 76.31 188 PRO A N 1
ATOM 1427 C CA . PRO A 1 188 ? -14.967 -6.066 19.296 1.00 76.31 188 PRO A CA 1
ATOM 1428 C C . PRO A 1 188 ? -15.808 -7.306 19.631 1.00 76.31 188 PRO A C 1
ATOM 1430 O O . PRO A 1 188 ? -16.704 -7.221 20.465 1.00 76.31 188 PRO A O 1
ATOM 1433 N N . LEU A 1 189 ? -15.505 -8.477 19.060 1.00 78.25 189 LEU A N 1
ATOM 1434 C CA . LEU A 1 189 ? -16.374 -9.650 19.200 1.00 78.25 189 LEU A CA 1
ATOM 1435 C C . LEU A 1 189 ? -16.434 -10.182 20.640 1.00 78.25 189 LEU A C 1
ATOM 1437 O O . LEU A 1 189 ? -17.513 -10.357 21.203 1.00 78.25 189 LEU A O 1
ATOM 1441 N N . VAL A 1 190 ? -15.273 -10.446 21.241 1.00 81.31 190 VAL A N 1
ATOM 1442 C CA . VAL A 1 190 ? -15.188 -11.123 22.541 1.00 81.31 190 VAL A CA 1
ATOM 1443 C C . VAL A 1 190 ? -15.120 -10.104 23.663 1.00 81.31 190 VAL A C 1
ATOM 1445 O O . VAL A 1 190 ? -15.965 -10.115 24.557 1.00 81.31 190 VAL A O 1
ATOM 1448 N N . ALA A 1 191 ? -14.134 -9.211 23.611 1.00 80.44 191 ALA A N 1
ATOM 1449 C CA . ALA A 1 191 ? -13.846 -8.337 24.735 1.00 80.44 191 ALA A CA 1
ATOM 1450 C C . ALA A 1 191 ? -14.893 -7.225 24.900 1.00 80.44 191 ALA A C 1
ATOM 1452 O O . ALA A 1 191 ? -15.363 -7.005 26.006 1.00 80.44 191 ALA A O 1
ATOM 1453 N N . GLN A 1 192 ? -15.305 -6.552 23.825 1.00 81.44 192 GLN A N 1
ATOM 1454 C CA . GLN A 1 192 ? -16.292 -5.464 23.904 1.00 81.44 192 GLN A CA 1
ATOM 1455 C C . GLN A 1 192 ? -17.748 -5.913 23.696 1.00 81.44 192 GLN A C 1
ATOM 1457 O O . GLN A 1 192 ? -18.661 -5.168 24.039 1.00 81.44 192 GLN A O 1
ATOM 1462 N N . GLY A 1 193 ? -17.977 -7.107 23.147 1.00 82.12 193 GLY A N 1
ATOM 1463 C CA . GLY A 1 193 ? -19.309 -7.657 22.896 1.00 82.12 193 GLY A CA 1
ATOM 1464 C C . GLY A 1 193 ? -19.738 -8.675 23.951 1.00 82.12 193 GLY A C 1
ATOM 1465 O O . GLY A 1 193 ? -20.574 -8.393 24.809 1.00 82.12 193 GLY A O 1
ATOM 1466 N N . ILE A 1 194 ? -19.153 -9.873 23.888 1.00 83.00 194 ILE A N 1
ATOM 1467 C CA . ILE A 1 194 ? -19.567 -11.029 24.703 1.00 83.00 194 ILE A CA 1
ATOM 1468 C C . ILE A 1 194 ? -19.352 -10.792 26.205 1.00 83.00 194 ILE A C 1
ATOM 1470 O O . ILE A 1 194 ? -20.250 -11.070 26.999 1.00 83.00 194 ILE A O 1
ATOM 1474 N N . VAL A 1 195 ? -18.191 -10.271 26.615 1.00 82.94 195 VAL A N 1
ATOM 1475 C CA . VAL A 1 195 ? -17.872 -10.065 28.041 1.00 82.94 195 VAL A CA 1
ATOM 1476 C C . VAL A 1 195 ? -18.840 -9.085 28.728 1.00 82.94 195 VAL A C 1
ATOM 1478 O O . VAL A 1 195 ? -19.427 -9.469 29.743 1.00 82.94 195 VAL A O 1
ATOM 1481 N N . PRO A 1 196 ? -19.090 -7.864 28.214 1.00 82.00 196 PRO A N 1
ATOM 1482 C CA . PRO A 1 196 ? -20.069 -6.966 28.826 1.00 82.00 196 PRO A CA 1
ATOM 1483 C C . PRO A 1 196 ? -21.513 -7.483 28.734 1.00 82.00 196 PRO A C 1
ATOM 1485 O O . PRO A 1 196 ? -22.280 -7.252 29.668 1.00 82.00 196 PRO A O 1
ATOM 1488 N N . ALA A 1 197 ? -21.883 -8.243 27.693 1.00 82.81 197 ALA A N 1
ATOM 1489 C CA . ALA A 1 197 ? -23.185 -8.919 27.640 1.00 82.81 197 ALA A CA 1
ATOM 1490 C C . ALA A 1 197 ? -23.351 -9.933 28.789 1.00 82.81 197 ALA A C 1
ATOM 1492 O O . ALA A 1 197 ? -24.396 -9.991 29.443 1.00 82.81 197 ALA A O 1
ATOM 1493 N N . LEU A 1 198 ? -22.298 -10.702 29.087 1.00 84.56 198 LEU A N 1
ATOM 1494 C CA . LEU A 1 198 ? -22.288 -11.649 30.201 1.00 84.56 198 LEU A CA 1
ATOM 1495 C C . LEU A 1 198 ? -22.333 -10.929 31.559 1.00 84.56 198 LEU A C 1
ATOM 1497 O O . LEU A 1 198 ? -23.043 -11.351 32.469 1.00 84.56 198 LEU A O 1
ATOM 1501 N N . MET A 1 199 ? -21.619 -9.812 31.711 1.00 84.50 199 MET A N 1
ATOM 1502 C CA . MET A 1 199 ? -21.639 -9.014 32.946 1.00 84.50 199 MET A CA 1
ATOM 1503 C C . MET A 1 199 ? -23.018 -8.402 33.228 1.00 84.50 199 MET A C 1
ATOM 1505 O O . MET A 1 199 ? -23.466 -8.412 34.374 1.00 84.50 199 MET A O 1
ATOM 1509 N N . LEU A 1 200 ? -23.715 -7.917 32.193 1.00 83.69 200 LEU A N 1
ATOM 1510 C CA . LEU A 1 200 ? -25.075 -7.381 32.328 1.00 83.69 200 LEU A CA 1
ATOM 1511 C C . LEU A 1 200 ? -26.102 -8.462 32.669 1.00 83.69 200 LEU A C 1
ATOM 1513 O O . LEU A 1 200 ? -27.002 -8.212 33.464 1.00 83.69 200 LEU A O 1
ATOM 1517 N N . THR A 1 201 ? -25.960 -9.665 32.108 1.00 84.75 201 THR A N 1
ATOM 1518 C CA . THR A 1 201 ? -26.881 -10.786 32.377 1.00 84.75 201 THR A CA 1
ATOM 1519 C C . THR A 1 201 ? -26.641 -11.450 33.732 1.00 84.75 201 THR A C 1
ATOM 1521 O O . THR A 1 201 ? -27.588 -11.911 34.360 1.00 84.75 201 THR A O 1
ATOM 1524 N N . THR A 1 202 ? -25.396 -11.475 34.217 1.00 83.31 202 THR A N 1
ATOM 1525 C CA . THR A 1 202 ? -25.035 -12.069 35.520 1.00 83.31 202 THR A CA 1
ATOM 1526 C C . THR A 1 202 ? -25.140 -11.094 36.696 1.00 83.31 202 THR A C 1
ATOM 1528 O O . THR A 1 202 ? -24.973 -11.503 37.844 1.00 83.31 202 THR A O 1
ATOM 1531 N N . GLY A 1 203 ? -25.379 -9.802 36.441 1.00 74.81 203 GLY A N 1
ATOM 1532 C CA . GLY A 1 203 ? -25.490 -8.756 37.466 1.00 74.81 203 GLY A CA 1
ATOM 1533 C C . GLY A 1 203 ? -24.171 -8.392 38.164 1.00 74.81 203 GLY A C 1
ATOM 1534 O O . GLY A 1 203 ? -24.140 -7.458 38.965 1.00 74.81 203 GLY A O 1
ATOM 1535 N N . LYS A 1 204 ? -23.060 -9.076 37.854 1.00 72.25 204 LYS A N 1
ATOM 1536 C CA . LYS A 1 204 ? -21.715 -8.768 38.369 1.00 72.25 204 LYS A CA 1
ATOM 1537 C C . LYS A 1 204 ? -21.038 -7.740 37.467 1.00 72.25 204 LYS A C 1
ATOM 1539 O O . LYS A 1 204 ? -20.154 -8.062 36.675 1.00 72.25 204 LYS A O 1
ATOM 1544 N N . VAL A 1 205 ? -21.498 -6.497 37.568 1.00 72.75 205 VAL A N 1
ATOM 1545 C CA . VAL A 1 205 ? -21.022 -5.404 36.716 1.00 72.75 205 VAL A CA 1
ATOM 1546 C C . VAL A 1 205 ? -19.771 -4.768 37.312 1.00 72.75 205 VAL A C 1
ATOM 1548 O O . VAL A 1 205 ? -19.846 -3.976 38.250 1.00 72.75 205 VAL A O 1
ATOM 1551 N N . THR A 1 206 ? -18.620 -5.055 36.710 1.00 75.38 206 THR A N 1
ATOM 1552 C CA . THR A 1 206 ? -17.379 -4.316 36.965 1.00 75.38 206 THR A CA 1
ATOM 1553 C C . THR A 1 206 ? -17.167 -3.333 35.818 1.00 75.38 206 THR A C 1
ATOM 1555 O O . THR A 1 206 ? -16.940 -3.744 34.680 1.00 75.38 206 THR A O 1
ATOM 1558 N N . ARG A 1 207 ? -17.261 -2.023 36.090 1.00 67.81 207 ARG A N 1
ATOM 1559 C CA . ARG A 1 207 ? -17.003 -0.975 35.086 1.00 67.81 207 ARG A CA 1
ATOM 1560 C C . ARG A 1 207 ? -15.503 -0.889 34.803 1.00 67.81 207 ARG A C 1
ATOM 1562 O O . ARG A 1 207 ? -14.782 -0.102 35.403 1.00 67.81 207 ARG A O 1
ATOM 1569 N N . SER A 1 208 ? -15.035 -1.766 33.928 1.00 76.62 208 SER A N 1
ATOM 1570 C CA . SER A 1 208 ? -13.698 -1.720 33.332 1.00 76.62 208 SER A CA 1
ATOM 1571 C C . SER A 1 208 ? -13.765 -0.990 31.985 1.00 76.62 208 SER A C 1
ATOM 1573 O O . SER A 1 208 ? -14.725 -0.286 31.717 1.00 76.62 208 SER A O 1
ATOM 1575 N N . TRP A 1 209 ? -12.796 -1.178 31.096 1.00 76.94 209 TRP A N 1
ATOM 1576 C CA . TRP A 1 209 ? -12.684 -0.540 29.773 1.00 76.94 209 TRP A CA 1
ATOM 1577 C C . TRP A 1 209 ? -13.788 -0.882 28.735 1.00 76.94 209 TRP A C 1
ATOM 1579 O O . TRP A 1 209 ? -13.629 -0.617 27.543 1.00 76.94 209 TRP A O 1
ATOM 1589 N N . PHE A 1 210 ? -14.909 -1.478 29.148 1.00 82.44 210 PHE A N 1
ATOM 1590 C CA . PHE A 1 210 ? -16.018 -1.831 28.261 1.00 82.44 210 PHE A CA 1
ATOM 1591 C C . PHE A 1 210 ? -16.877 -0.598 27.961 1.00 82.44 210 PHE A C 1
ATOM 1593 O O . PHE A 1 210 ? -17.470 -0.004 28.869 1.00 82.44 210 PHE A O 1
ATOM 1600 N N . LEU A 1 211 ? -16.972 -0.230 26.681 1.00 79.31 211 LEU A N 1
ATOM 1601 C CA . LEU A 1 211 ? -17.690 0.966 26.230 1.00 79.31 211 LEU A CA 1
ATOM 1602 C C . LEU A 1 211 ? -19.176 0.906 26.612 1.00 79.31 211 LEU A C 1
ATOM 1604 O O . LEU A 1 211 ? -19.739 1.874 27.120 1.00 79.31 211 LEU A O 1
ATOM 1608 N N . ALA A 1 212 ? -19.793 -0.266 26.448 1.00 75.38 212 ALA A N 1
ATOM 1609 C CA . ALA A 1 212 ? -21.206 -0.476 26.742 1.00 75.38 212 ALA A CA 1
ATOM 1610 C C . ALA A 1 212 ? -21.576 -0.226 28.214 1.00 75.38 212 ALA A C 1
ATOM 1612 O O . ALA A 1 212 ? -22.688 0.209 28.487 1.00 75.38 212 ALA A O 1
ATOM 1613 N N . LEU A 1 213 ? -20.662 -0.451 29.166 1.00 79.69 213 LEU A N 1
ATOM 1614 C CA . LEU A 1 213 ? -20.940 -0.280 30.601 1.00 79.69 213 LEU A CA 1
ATOM 1615 C C . LEU A 1 213 ? -20.861 1.180 31.075 1.00 79.69 213 LEU A C 1
ATOM 1617 O O . LEU A 1 213 ? -21.289 1.486 32.189 1.00 79.69 213 LEU A O 1
ATOM 1621 N N . HIS A 1 214 ? -20.316 2.072 30.244 1.00 81.38 214 HIS A N 1
ATOM 1622 C CA . HIS A 1 214 ? -20.237 3.509 30.515 1.00 81.38 214 HIS A CA 1
ATOM 1623 C C . HIS A 1 214 ? -21.451 4.286 29.992 1.00 81.38 214 HIS A C 1
ATOM 1625 O O . HIS A 1 214 ? -21.671 5.426 30.393 1.00 81.38 214 HIS A O 1
ATOM 1631 N N . LEU A 1 215 ? -22.247 3.673 29.114 1.00 83.19 215 LEU A N 1
ATOM 1632 C CA . LEU A 1 215 ? -23.432 4.283 28.523 1.00 83.19 215 LEU A CA 1
ATOM 1633 C C . LEU A 1 215 ? -24.661 4.152 29.441 1.00 83.19 215 LEU A C 1
ATOM 1635 O O . LEU A 1 215 ? -24.731 3.227 30.258 1.00 83.19 215 LEU A O 1
ATOM 1639 N N . PRO A 1 216 ? -25.654 5.054 29.319 1.00 81.62 216 PRO A N 1
ATOM 1640 C CA . PRO A 1 216 ? -26.908 4.951 30.062 1.00 81.62 216 PRO A CA 1
ATOM 1641 C C . PRO A 1 216 ? -27.657 3.661 29.695 1.00 81.62 216 PRO A C 1
ATOM 1643 O O . PRO A 1 216 ? -27.574 3.193 28.562 1.00 81.62 216 PRO A O 1
ATOM 1646 N N . GLY A 1 217 ? -28.408 3.094 30.649 1.00 80.69 217 GLY A N 1
ATOM 1647 C CA . GLY A 1 217 ? -28.957 1.726 30.590 1.00 80.69 217 GLY A CA 1
ATOM 1648 C C . GLY A 1 217 ? -29.690 1.340 29.296 1.00 80.69 217 GLY A C 1
ATOM 1649 O O . GLY A 1 217 ? -29.595 0.200 28.852 1.00 80.69 217 GLY A O 1
ATOM 1650 N N . HIS A 1 218 ? -30.358 2.293 28.644 1.00 84.19 218 HIS A N 1
ATOM 1651 C CA . HIS A 1 218 ? -31.073 2.063 27.385 1.00 84.19 218 HIS A CA 1
ATOM 1652 C C . HIS A 1 218 ? -30.149 1.917 26.156 1.00 84.19 218 HIS A C 1
ATOM 1654 O O . HIS A 1 218 ? -30.543 1.287 25.180 1.00 84.19 218 HIS A O 1
ATOM 1660 N N . LEU A 1 219 ? -28.919 2.450 26.192 1.00 85.69 219 LEU A N 1
ATOM 1661 C CA . LEU A 1 219 ? -27.932 2.377 25.099 1.00 85.69 219 LEU A CA 1
ATOM 1662 C C . LEU A 1 219 ? -26.941 1.214 25.235 1.00 85.69 219 LEU A C 1
ATOM 1664 O O . LEU A 1 219 ? -26.216 0.918 24.283 1.00 85.69 219 LEU A O 1
ATOM 1668 N N . GLN A 1 220 ? -26.910 0.528 26.380 1.00 83.12 220 GLN A N 1
ATOM 1669 C CA . GLN A 1 220 ? -25.930 -0.531 26.644 1.00 83.12 220 GLN A CA 1
ATOM 1670 C C . GLN A 1 220 ? -26.122 -1.724 25.696 1.00 83.12 220 GLN A C 1
ATOM 1672 O O . GLN A 1 220 ? -25.189 -2.114 24.997 1.00 83.12 220 GLN A O 1
ATOM 1677 N N . TRP A 1 221 ? -27.348 -2.246 25.594 1.00 83.19 221 TRP A N 1
ATOM 1678 C CA . TRP A 1 221 ? -27.681 -3.361 24.700 1.00 83.19 221 TRP A CA 1
ATOM 1679 C C . TRP A 1 221 ? -27.515 -3.032 23.206 1.00 83.19 221 TRP A C 1
ATOM 1681 O O . TRP A 1 221 ? -26.856 -3.814 22.518 1.00 83.19 221 TRP A O 1
ATOM 1691 N N . PRO A 1 222 ? -28.009 -1.888 22.686 1.00 87.94 222 PRO A N 1
ATOM 1692 C CA . PRO A 1 222 ? -27.750 -1.483 21.303 1.00 87.94 222 PRO A CA 1
ATOM 1693 C C . PRO A 1 222 ? -26.258 -1.413 20.957 1.00 87.94 222 PRO A C 1
ATOM 1695 O O . PRO A 1 222 ? -25.844 -1.885 19.900 1.00 87.94 222 PRO A O 1
ATOM 1698 N N . THR A 1 223 ? -25.437 -0.882 21.867 1.00 84.69 223 THR A N 1
ATOM 1699 C CA . THR A 1 223 ? -23.985 -0.768 21.663 1.00 84.69 223 THR A CA 1
ATOM 1700 C C . THR A 1 223 ? -23.318 -2.140 21.621 1.00 84.69 223 THR A C 1
ATOM 1702 O O 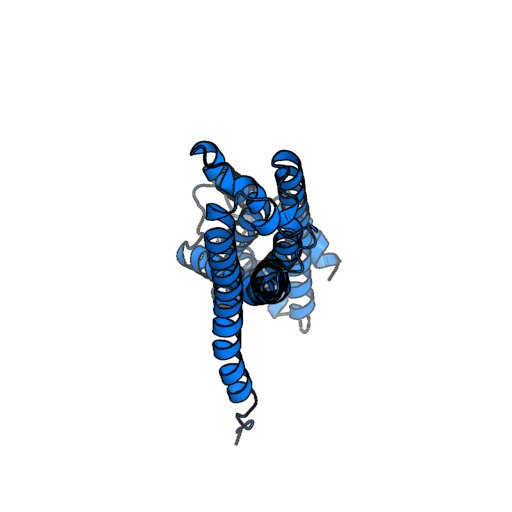. THR A 1 223 ? -22.500 -2.395 20.743 1.00 84.69 223 THR A O 1
ATOM 1705 N N . ILE A 1 224 ? -23.702 -3.058 22.513 1.00 84.12 224 ILE A N 1
ATOM 1706 C CA . ILE A 1 224 ? -23.202 -4.442 22.518 1.00 84.12 224 ILE A CA 1
ATOM 1707 C C . ILE A 1 224 ? -23.529 -5.142 21.200 1.00 84.12 224 ILE A C 1
ATOM 1709 O O . ILE A 1 224 ? -22.650 -5.752 20.595 1.00 84.12 224 ILE A O 1
ATOM 1713 N N . VAL A 1 225 ? -24.769 -5.017 20.721 1.00 85.94 225 VAL A N 1
ATOM 1714 C CA . VAL A 1 225 ? -25.193 -5.612 19.447 1.00 85.94 225 VAL A CA 1
ATOM 1715 C C . VAL A 1 225 ? -24.397 -5.029 18.277 1.00 85.94 225 VAL A C 1
ATOM 1717 O O . VAL A 1 225 ? -23.909 -5.787 17.441 1.00 85.94 225 VAL A O 1
ATOM 1720 N N . ALA A 1 226 ? -24.201 -3.708 18.238 1.00 84.00 226 ALA A N 1
ATOM 1721 C CA . ALA A 1 226 ? -23.424 -3.048 17.190 1.00 84.00 226 ALA A CA 1
ATOM 1722 C C . ALA A 1 226 ? -21.954 -3.501 17.174 1.00 84.00 226 ALA A C 1
ATOM 1724 O O . ALA A 1 226 ? -21.389 -3.764 16.113 1.00 84.00 226 ALA A O 1
ATOM 1725 N N . VAL A 1 227 ? -21.335 -3.644 18.347 1.00 83.88 227 VAL A N 1
ATOM 1726 C CA . VAL A 1 227 ? -19.932 -4.055 18.462 1.00 83.88 227 VAL A CA 1
ATOM 1727 C C . VAL A 1 227 ? -19.749 -5.549 18.155 1.00 83.88 227 VAL A C 1
ATOM 1729 O O . VAL A 1 227 ? -18.782 -5.919 17.488 1.00 83.88 227 VAL A O 1
ATOM 1732 N N . ILE A 1 228 ? -20.705 -6.407 18.531 1.00 83.94 228 ILE A N 1
ATOM 1733 C CA . ILE A 1 228 ? -20.729 -7.816 18.102 1.00 83.94 228 ILE A CA 1
ATOM 1734 C C . ILE A 1 228 ? -20.879 -7.904 16.581 1.00 83.94 228 ILE A C 1
ATOM 1736 O O . ILE A 1 228 ? -20.140 -8.651 15.943 1.00 83.94 228 ILE A O 1
ATOM 1740 N N . ALA A 1 229 ? -21.782 -7.120 15.985 1.00 83.12 229 ALA A N 1
ATOM 1741 C CA . ALA A 1 229 ? -21.963 -7.078 14.537 1.00 83.12 229 ALA A CA 1
ATOM 1742 C C . ALA A 1 229 ? -20.685 -6.621 13.813 1.00 83.12 229 ALA A C 1
ATOM 1744 O O . ALA A 1 229 ? -20.316 -7.221 12.808 1.00 83.12 229 ALA A O 1
ATOM 1745 N N . LEU A 1 230 ? -19.961 -5.633 14.352 1.00 81.19 230 LEU A N 1
ATOM 1746 C CA . LEU A 1 230 ? -18.654 -5.209 13.838 1.00 81.19 230 LEU A CA 1
ATOM 1747 C C . LEU A 1 230 ? -17.608 -6.332 13.924 1.00 81.19 230 LEU A C 1
ATOM 1749 O O . LEU A 1 230 ? -16.890 -6.586 12.958 1.00 81.19 230 LEU A O 1
ATOM 1753 N N . GLY A 1 231 ? -17.534 -7.029 15.062 1.00 77.44 231 GLY A N 1
ATOM 1754 C CA . GLY A 1 231 ? -16.641 -8.174 15.238 1.00 77.44 231 GLY A CA 1
ATOM 1755 C C . GLY A 1 231 ? -16.957 -9.319 14.277 1.00 77.44 231 GLY A C 1
ATOM 1756 O O . GLY A 1 231 ? -16.044 -9.887 13.683 1.00 77.44 231 GLY A O 1
ATOM 1757 N N . LEU A 1 232 ? -18.242 -9.607 14.055 1.00 82.50 232 LEU A N 1
ATOM 1758 C CA . LEU A 1 232 ? -18.699 -10.582 13.066 1.00 82.50 232 LEU A CA 1
ATOM 1759 C C . LEU A 1 232 ? -18.420 -10.117 11.635 1.00 82.50 232 LEU A C 1
ATOM 1761 O O . LEU A 1 232 ? -18.036 -10.938 10.811 1.00 82.50 232 LEU A O 1
ATOM 1765 N N . ALA A 1 233 ? -18.555 -8.828 11.325 1.00 78.56 233 ALA A N 1
ATOM 1766 C CA . ALA A 1 233 ? -18.215 -8.281 10.013 1.00 78.56 233 ALA A CA 1
ATOM 1767 C C . ALA A 1 233 ? -16.717 -8.446 9.716 1.00 78.56 233 ALA A C 1
ATOM 1769 O O . ALA A 1 233 ? -16.363 -8.957 8.661 1.00 78.56 233 ALA A O 1
ATOM 1770 N N . LEU A 1 234 ? -15.837 -8.114 10.667 1.00 76.69 234 LEU A N 1
ATOM 1771 C CA . LEU A 1 234 ? -14.387 -8.328 10.538 1.00 76.69 234 LEU A CA 1
ATOM 1772 C C . LEU A 1 234 ? -14.019 -9.817 10.456 1.00 76.69 234 LEU A C 1
ATOM 1774 O O . LEU A 1 234 ? -13.125 -10.206 9.706 1.00 76.69 234 LEU A O 1
ATOM 1778 N N . LEU A 1 235 ? -14.720 -10.663 11.215 1.00 77.88 235 LEU A N 1
ATOM 1779 C CA . LEU A 1 235 ? -14.514 -12.106 11.197 1.00 77.88 235 LEU A CA 1
ATOM 1780 C C . LEU A 1 235 ? -15.001 -12.731 9.884 1.00 77.88 235 LEU A C 1
ATOM 1782 O O . LEU A 1 235 ? -14.337 -13.619 9.365 1.00 77.88 235 LEU A O 1
ATOM 1786 N N . THR A 1 236 ? -16.122 -12.272 9.324 1.00 77.12 236 THR A N 1
ATOM 1787 C CA . THR A 1 236 ? -16.680 -12.772 8.056 1.00 77.12 236 THR A CA 1
ATOM 1788 C C . THR A 1 236 ? -15.905 -12.270 6.844 1.00 77.12 236 THR A C 1
ATOM 1790 O O . THR A 1 236 ? -15.638 -13.069 5.950 1.00 77.12 236 THR A O 1
ATOM 1793 N N . THR A 1 237 ? -15.471 -11.005 6.815 1.00 72.44 237 THR A N 1
ATOM 1794 C CA . THR A 1 237 ? -14.558 -10.510 5.769 1.00 72.44 237 THR A CA 1
ATOM 1795 C C . THR A 1 237 ? -13.203 -11.204 5.848 1.00 72.44 237 THR A C 1
ATOM 1797 O O . THR A 1 237 ? -12.664 -11.587 4.813 1.00 72.44 237 THR A O 1
ATOM 1800 N N . GLY A 1 238 ? -12.705 -11.459 7.064 1.00 64.19 238 GLY A N 1
ATOM 1801 C CA . GLY A 1 238 ? -11.592 -12.363 7.327 1.00 64.19 238 GLY A CA 1
ATOM 1802 C C . GLY A 1 238 ? -11.863 -13.755 6.747 1.00 64.19 238 GLY A C 1
ATOM 1803 O O . GLY A 1 238 ? -11.418 -14.072 5.649 1.00 64.19 238 GLY A O 1
ATOM 1804 N N . LEU A 1 239 ? -12.629 -14.601 7.438 1.00 69.69 239 LEU A N 1
ATOM 1805 C CA . LEU A 1 239 ? -12.897 -16.000 7.066 1.00 69.69 239 LEU A CA 1
ATOM 1806 C C . LEU A 1 239 ? -13.357 -16.205 5.618 1.00 69.69 239 LEU A C 1
ATOM 1808 O O . LEU A 1 239 ? -12.947 -17.192 5.011 1.00 69.69 239 LEU A O 1
ATOM 1812 N N . GLY A 1 240 ? -14.161 -15.303 5.052 1.00 62.84 240 GLY A N 1
ATOM 1813 C CA . GLY A 1 240 ? -14.630 -15.389 3.668 1.00 62.84 240 GLY A CA 1
ATOM 1814 C C . GLY A 1 240 ? -13.485 -15.417 2.653 1.00 62.84 240 GLY A C 1
ATOM 1815 O O . GLY A 1 240 ? -13.500 -16.226 1.727 1.00 62.84 240 GLY A O 1
ATOM 1816 N N . LEU A 1 241 ? -12.436 -14.619 2.871 1.00 57.16 241 LEU A N 1
ATOM 1817 C CA . LEU A 1 241 ? -11.210 -14.655 2.068 1.00 57.16 241 LEU A CA 1
ATOM 1818 C C . LEU A 1 241 ? -10.381 -15.918 2.356 1.00 57.16 241 LEU A C 1
ATOM 1820 O O . LEU A 1 241 ? -9.917 -16.581 1.428 1.00 57.16 241 LEU A O 1
ATOM 1824 N N . GLY A 1 242 ? -10.233 -16.301 3.626 1.00 53.84 242 GLY A N 1
ATOM 1825 C CA . GLY A 1 242 ? -9.456 -17.483 4.021 1.00 53.84 242 GLY A CA 1
ATOM 1826 C C . GLY A 1 242 ? -10.005 -18.787 3.432 1.00 53.84 242 GLY A C 1
ATOM 1827 O O . GLY A 1 242 ? -9.265 -19.570 2.833 1.00 53.84 242 GLY A O 1
ATOM 1828 N N . LEU A 1 243 ? -11.319 -18.994 3.536 1.00 64.06 243 LEU A N 1
ATOM 1829 C CA . LEU A 1 243 ? -12.015 -20.165 3.000 1.00 64.06 243 LEU A CA 1
ATOM 1830 C C . LEU A 1 243 ? -12.077 -20.169 1.468 1.00 64.06 243 LEU A C 1
ATOM 1832 O O . LEU A 1 243 ? -12.155 -21.243 0.878 1.00 64.06 243 LEU A O 1
ATOM 1836 N N . TYR A 1 244 ? -11.989 -19.007 0.816 1.00 59.50 244 TYR A N 1
ATOM 1837 C CA . TYR A 1 244 ? -11.891 -18.920 -0.641 1.00 59.50 244 TYR A CA 1
ATOM 1838 C C . TYR A 1 244 ? -10.496 -19.325 -1.162 1.00 59.50 244 TYR A C 1
ATOM 1840 O O . TYR A 1 244 ? -10.387 -20.021 -2.174 1.00 59.50 244 TYR A O 1
ATOM 1848 N N . TYR A 1 245 ? -9.416 -18.954 -0.461 1.00 55.56 245 TYR A N 1
ATOM 1849 C CA . TYR A 1 245 ? -8.039 -19.221 -0.909 1.00 55.56 245 TYR A CA 1
ATOM 1850 C C . TYR A 1 245 ? -7.468 -20.586 -0.469 1.00 55.56 245 TYR A C 1
ATOM 1852 O O . TYR A 1 245 ? -6.687 -21.188 -1.214 1.00 55.56 245 TYR A O 1
ATOM 1860 N N . LEU A 1 246 ? -7.870 -21.123 0.689 1.00 56.41 246 LEU A N 1
ATOM 1861 C CA . LEU A 1 246 ? -7.385 -22.416 1.211 1.00 56.41 246 LEU A CA 1
ATOM 1862 C C . LEU A 1 246 ? -7.638 -23.624 0.273 1.00 56.41 246 LEU A C 1
ATOM 1864 O O . LEU A 1 246 ? -6.715 -24.421 0.072 1.00 56.41 246 LEU A O 1
ATOM 1868 N N . PRO A 1 247 ? -8.819 -23.779 -0.363 1.00 53.00 247 PRO A N 1
ATOM 1869 C CA . PRO A 1 247 ? -9.081 -24.878 -1.294 1.00 53.00 247 PRO A CA 1
ATOM 1870 C C . PRO A 1 247 ? -8.289 -24.748 -2.598 1.00 53.00 247 PRO A C 1
ATOM 1872 O O . PRO A 1 247 ? -7.892 -25.755 -3.184 1.00 53.00 247 PRO A O 1
ATOM 1875 N N . ARG A 1 248 ? -8.037 -23.512 -3.053 1.00 51.81 248 ARG A N 1
ATOM 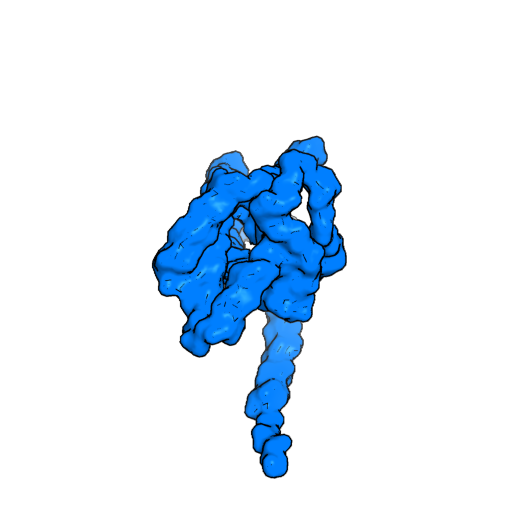1876 C CA . ARG A 1 248 ? -7.322 -23.235 -4.307 1.00 51.81 248 ARG A CA 1
ATOM 1877 C C . ARG A 1 248 ? -5.828 -23.557 -4.197 1.00 51.81 248 ARG A C 1
ATOM 1879 O O . ARG A 1 248 ? -5.266 -24.112 -5.134 1.00 51.81 248 ARG A O 1
ATOM 1886 N N . SER A 1 249 ? -5.218 -23.298 -3.038 1.00 48.69 249 SER A N 1
ATOM 1887 C CA . SER A 1 249 ? -3.816 -23.650 -2.756 1.00 48.69 249 SER A CA 1
ATOM 1888 C C . SER A 1 249 ? -3.585 -25.170 -2.693 1.00 48.69 249 SER A C 1
ATOM 1890 O O . SER A 1 249 ? -2.623 -25.678 -3.264 1.00 48.69 249 SER A O 1
ATOM 1892 N N . ARG A 1 250 ? -4.517 -25.934 -2.100 1.00 56.06 250 ARG A N 1
ATOM 1893 C CA . ARG A 1 250 ? -4.424 -27.409 -2.057 1.00 56.06 250 ARG A CA 1
ATOM 1894 C C . ARG A 1 250 ? -4.531 -28.072 -3.434 1.00 56.06 250 ARG A C 1
ATOM 1896 O O . ARG A 1 250 ? -3.891 -29.094 -3.661 1.00 56.06 250 ARG A O 1
ATOM 1903 N N . ARG A 1 251 ? -5.311 -27.495 -4.354 1.00 54.03 251 ARG A N 1
ATOM 1904 C CA . ARG A 1 251 ? -5.435 -28.003 -5.732 1.00 54.03 251 ARG A CA 1
ATOM 1905 C C . ARG A 1 251 ? -4.184 -27.727 -6.572 1.00 54.03 251 ARG A C 1
ATOM 1907 O O . ARG A 1 251 ? -3.803 -28.571 -7.364 1.00 54.03 251 ARG A O 1
ATOM 1914 N N . ALA A 1 252 ? -3.508 -26.601 -6.345 1.00 52.91 252 ALA A N 1
ATOM 1915 C CA . ALA A 1 252 ? -2.267 -26.266 -7.050 1.00 52.91 252 ALA A CA 1
ATOM 1916 C C . ALA A 1 252 ? -1.053 -27.113 -6.610 1.00 52.91 252 ALA A C 1
ATOM 1918 O O . ALA A 1 252 ? -0.087 -27.223 -7.352 1.00 52.91 252 ALA A O 1
ATOM 1919 N N . GLY A 1 253 ? -1.091 -27.718 -5.417 1.00 49.91 253 GLY A N 1
ATOM 1920 C CA . GLY A 1 253 ? -0.039 -28.617 -4.922 1.00 49.91 253 GLY A CA 1
ATOM 1921 C C . GLY A 1 253 ? -0.258 -30.103 -5.228 1.00 49.91 253 GLY A C 1
ATOM 1922 O O . GLY A 1 253 ? 0.530 -30.922 -4.768 1.00 49.91 253 GLY A O 1
ATOM 1923 N N . THR A 1 254 ? -1.338 -30.465 -5.930 1.00 51.25 254 THR A N 1
ATOM 1924 C CA . THR A 1 254 ? -1.713 -31.868 -6.200 1.00 51.25 254 THR A CA 1
ATOM 1925 C C . THR A 1 254 ? -1.743 -32.237 -7.681 1.00 51.25 254 THR A C 1
ATOM 1927 O O . THR A 1 254 ? -2.057 -33.384 -7.985 1.00 51.25 254 THR A O 1
ATOM 1930 N N . GLU A 1 255 ? -1.368 -31.339 -8.599 1.00 48.31 255 GLU A N 1
ATOM 1931 C CA . GLU A 1 255 ? -1.013 -31.759 -9.960 1.00 48.31 255 GLU A CA 1
ATOM 1932 C C . GLU A 1 255 ? 0.320 -32.524 -9.897 1.00 48.31 255 GLU A C 1
ATOM 1934 O O . GLU A 1 255 ? 1.340 -31.935 -9.527 1.00 48.31 255 GLU A O 1
ATOM 1939 N N . PRO A 1 256 ? 0.344 -33.835 -10.211 1.00 51.59 256 PRO A N 1
ATOM 1940 C CA . PRO A 1 256 ? 1.599 -34.524 -10.459 1.00 51.59 256 PRO A CA 1
ATOM 1941 C C . PRO A 1 256 ? 2.256 -33.834 -11.653 1.00 51.59 256 PRO A C 1
ATOM 1943 O O . PRO A 1 256 ? 1.560 -33.496 -12.611 1.00 51.59 256 PRO A O 1
ATOM 1946 N N . ASP A 1 257 ? 3.574 -33.638 -11.599 1.00 51.09 257 ASP A N 1
ATOM 1947 C CA . ASP A 1 257 ? 4.404 -33.208 -12.728 1.00 51.09 257 ASP A CA 1
ATOM 1948 C C . ASP A 1 257 ? 4.294 -34.277 -13.831 1.00 51.09 257 ASP A C 1
ATOM 1950 O O . ASP A 1 257 ? 5.090 -35.205 -13.940 1.00 51.09 257 ASP A O 1
ATOM 1954 N N . GLY A 1 258 ? 3.194 -34.211 -14.578 1.00 54.34 258 GLY A N 1
ATOM 1955 C CA . GLY A 1 258 ? 2.857 -35.068 -15.695 1.00 54.34 258 GLY A CA 1
ATOM 1956 C C . GLY A 1 258 ? 3.599 -34.569 -16.915 1.00 54.34 258 GLY A C 1
ATOM 1957 O O . GLY A 1 258 ? 2.996 -34.006 -17.826 1.00 54.34 258 GLY A O 1
ATOM 1958 N N . ARG A 1 259 ? 4.918 -34.751 -16.913 1.00 51.81 259 ARG A N 1
ATOM 1959 C CA . ARG A 1 259 ? 5.689 -34.768 -18.151 1.00 51.81 259 ARG A CA 1
ATOM 1960 C C . ARG A 1 259 ? 5.806 -36.221 -18.610 1.00 51.81 259 ARG A C 1
ATOM 1962 O O . ARG A 1 259 ? 6.207 -37.050 -17.792 1.00 51.81 259 ARG A O 1
ATOM 1969 N N . PRO A 1 260 ? 5.430 -36.544 -19.857 1.00 55.31 260 PRO A N 1
ATOM 1970 C CA . PRO A 1 260 ? 5.907 -37.768 -20.486 1.00 55.31 260 PRO A CA 1
ATOM 1971 C C . PRO A 1 260 ? 7.435 -37.744 -20.639 1.00 55.31 260 PRO A C 1
ATOM 1973 O O . PRO A 1 260 ? 8.008 -36.632 -20.758 1.00 55.31 260 PRO A O 1
#

Radius of gyration: 23.98 Å; chains: 1; bounding box: 57×57×66 Å

Organism: NCBI:txid324952

Sequence (260 aa):
MTAVAARELRTWSRDLMRLHYLCYALVFCLLPLAIGAPVFLPWTGLVFALWTAAISANLYGEDGTELWGKMMIPGAARHDIRGRQLAWLLITAPPTVALTLIMLALTGQYDLWPWLAALVPALLGGGAGVTVLVSVLRPVPMTDPHRRGGNLLENGTDFAQVLLVLVLTAATAAPAYFAVSLTLCWVPLVAQGIVPALMLTTGKVTRSWFLALHLPGHLQWPTIVAVIALGLALLTTGLGLGLYYLPRSRRAGTEPDGRP

Secondary structure (DSSP, 8-state):
-HHHHHHHHHHHHH-HHHHHHHHHHHHHHHHHHHTT-GGGGGGHHHHHHHHHHHHTTTTTTS-HHHHHHHHTSTTHHHHHHHHHHHHHHHHHHHHHHHHHHHHHHHHT-GGGHHHHHHHHHHHHHHHHHHHHHHHHHS------GGG--S-TT-----HHHHHHHHHHHHHHTHHHHHHHHHHHTHIIIIIIIIHHHHHHHHS----SS-HHHHS-HHHHHHHHHHHHHHHHHHHHHHHHHHHHHHHHHHHHT-------

pLDDT: mean 82.23, std 11.03, range [48.31, 96.75]